Protein 8R9R (pdb70)

Structure (mmCIF, N/CA/C/O backbone):
data_8R9R
#
_entry.id   8R9R
#
_cell.length_a   73.920
_cell.length_b   73.920
_cell.length_c   159.960
_cell.angle_alpha   90.00
_cell.angle_beta   90.00
_cell.angle_gamma   120.00
#
_symmetry.space_group_name_H-M   'P 61 2 2'
#
loop_
_entity.id
_entity.type
_entity.pdbx_description
1 polymer 'Flagellar biosynthesis protein FlhF'
2 non-polymer "GUANOSINE-5'-DIPHOSPHATE"
3 water water
#
loop_
_atom_site.group_PDB
_atom_site.id
_atom_site.type_symbol
_atom_site.label_atom_id
_atom_site.label_alt_id
_atom_site.label_comp_id
_atom_site.label_asym_id
_atom_site.label_entity_id
_atom_site.label_seq_id
_atom_site.pdbx_PDB_ins_code
_atom_site.Cartn_x
_atom_site.Cartn_y
_atom_site.Cartn_z
_atom_site.occupancy
_atom_site.B_iso_or_equiv
_atom_site.auth_seq_id
_atom_site.auth_comp_id
_atom_site.auth_asym_id
_atom_site.auth_atom_id
_atom_site.pdbx_PDB_model_num
ATOM 1 N N . ASP A 1 14 ? -68.460 14.170 4.736 1.00 61.41 183 ASP A N 1
ATOM 2 C CA . ASP A 1 14 ? -67.532 15.054 4.040 1.00 60.44 183 ASP A CA 1
ATOM 3 C C . ASP A 1 14 ? -67.124 14.445 2.699 1.00 59.34 183 ASP A C 1
ATOM 4 O O . ASP A 1 14 ? -66.156 13.689 2.629 1.00 58.22 183 ASP A O 1
ATOM 9 N N . PRO A 1 15 ? -67.829 14.775 1.590 1.00 58.01 184 PRO A N 1
ATOM 10 C CA . PRO A 1 15 ? -67.658 14.050 0.329 1.00 56.39 184 PRO A CA 1
ATOM 11 C C . PRO A 1 15 ? -66.288 14.240 -0.320 1.00 54.41 184 PRO A C 1
ATOM 12 O O . PRO A 1 15 ? -65.639 13.263 -0.685 1.00 53.65 184 PRO A O 1
ATOM 16 N N . VAL A 1 16 ? -65.861 15.501 -0.461 1.00 53.23 185 VAL A N 1
ATOM 17 C CA . VAL A 1 16 ? -64.607 15.812 -1.129 1.00 52.69 185 VAL A CA 1
ATOM 18 C C . VAL A 1 16 ? -63.417 15.339 -0.295 1.00 51.60 185 VAL A C 1
ATOM 19 O O . VAL A 1 16 ? -62.483 14.745 -0.831 1.00 50.73 185 VAL A O 1
ATOM 23 N N . GLY A 1 17 ? -63.464 15.604 1.017 1.00 50.62 186 GLY A N 1
ATOM 24 C CA . GLY A 1 17 ? -62.415 15.175 1.927 1.00 49.92 186 GLY A CA 1
ATOM 25 C C . GLY A 1 17 ? -62.116 13.683 1.809 1.00 48.97 186 GLY A C 1
ATOM 26 O O . GLY A 1 17 ? -60.957 13.281 1.814 1.00 47.66 186 GLY A O 1
ATOM 27 N N . ALA A 1 18 ? -63.179 12.880 1.677 1.00 48.27 187 ALA A N 1
ATOM 28 C CA . ALA A 1 18 ? -63.060 11.434 1.601 1.00 48.44 187 ALA A CA 1
ATOM 29 C C . ALA A 1 18 ? -62.407 10.958 0.306 1.00 48.89 187 ALA A C 1
ATOM 30 O O . ALA A 1 18 ? -61.590 10.041 0.332 1.00 48.77 187 ALA A O 1
ATOM 32 N N . MET A 1 19 ? -62.783 11.569 -0.822 1.00 50.39 188 MET A N 1
ATOM 33 C CA . MET A 1 19 ? -62.189 11.222 -2.103 1.00 53.29 188 MET A CA 1
ATOM 34 C C . MET A 1 19 ? -60.708 11.573 -2.142 1.00 52.06 188 MET A C 1
ATOM 35 O O . MET A 1 19 ? -59.902 10.764 -2.587 1.00 51.11 188 MET A O 1
ATOM 40 N N . LEU A 1 20 ? -60.381 12.797 -1.709 1.00 51.71 189 LEU A N 1
ATOM 41 C CA . LEU A 1 20 ? -59.003 13.255 -1.637 1.00 53.27 189 LEU A CA 1
ATOM 42 C C . LEU A 1 20 ? -58.109 12.301 -0.852 1.00 52.76 189 LEU A C 1
ATOM 43 O O . LEU A 1 20 ? -57.058 11.895 -1.345 1.00 49.79 189 LEU A O 1
ATOM 48 N N . GLU A 1 21 ? -58.544 11.965 0.369 1.00 53.27 190 GLU A N 1
ATOM 49 C CA . GLU A 1 21 ? -57.793 11.076 1.240 1.00 53.94 190 GLU A CA 1
ATOM 50 C C . GLU A 1 21 ? -57.573 9.734 0.550 1.00 53.03 190 GLU A C 1
ATOM 51 O O . GLU A 1 21 ? -56.448 9.244 0.477 1.00 51.56 190 GLU A O 1
ATOM 57 N N . SER A 1 22 ? -58.664 9.165 0.029 1.00 52.95 191 SER A N 1
ATOM 58 C CA . SER A 1 22 ? -58.620 7.911 -0.703 1.00 53.22 191 SER A CA 1
ATOM 59 C C . SER A 1 22 ? -57.579 7.921 -1.822 1.00 51.38 191 SER A C 1
ATOM 60 O O . SER A 1 22 ? -56.773 6.998 -1.924 1.00 49.72 191 SER A O 1
ATOM 63 N N . LYS A 1 23 ? -57.600 8.976 -2.648 1.00 50.66 192 LYS A N 1
ATOM 64 C CA . LYS A 1 23 ? -56.663 9.112 -3.752 1.00 50.70 192 LYS A CA 1
ATOM 65 C C . LYS A 1 23 ? -55.229 9.271 -3.246 1.00 48.97 192 LYS A C 1
ATOM 66 O O . LYS A 1 23 ? -54.304 8.714 -3.829 1.00 47.30 192 LYS A O 1
ATOM 72 N N . LEU A 1 24 ? -55.063 10.034 -2.159 1.00 48.08 193 LEU A N 1
ATOM 73 C CA . LEU A 1 24 ? -53.758 10.263 -1.560 1.00 48.94 193 LEU A CA 1
ATOM 74 C C . LEU A 1 24 ? -53.164 8.979 -0.979 1.00 50.10 193 LEU A C 1
ATOM 75 O O . LEU A 1 24 ? -51.964 8.740 -1.110 1.00 48.84 193 LEU A O 1
ATOM 80 N N . LEU A 1 25 ? -54.013 8.152 -0.356 1.00 50.53 194 LEU A N 1
ATOM 81 C CA . LEU A 1 25 ? -53.606 6.831 0.095 1.00 51.76 194 LEU A CA 1
ATOM 82 C C . LEU A 1 25 ? -53.194 5.959 -1.088 1.00 51.66 194 LEU A C 1
ATOM 83 O O . LEU A 1 25 ? -52.178 5.277 -1.025 1.00 52.97 194 LEU A O 1
ATOM 88 N N . GLU A 1 26 ? -53.971 6.006 -2.177 1.00 53.10 195 GLU A N 1
ATOM 89 C CA . GLU A 1 26 ? -53.649 5.255 -3.380 1.00 54.17 195 GLU A CA 1
ATOM 90 C C . GLU A 1 26 ? -52.331 5.713 -4.001 1.00 54.72 195 GLU A C 1
ATOM 91 O O . GLU A 1 26 ? -51.618 4.907 -4.590 1.00 55.75 195 GLU A O 1
ATOM 97 N N . ALA A 1 27 ? -52.011 7.005 -3.854 1.00 55.22 196 ALA A N 1
ATOM 98 C CA . ALA A 1 27 ? -50.743 7.552 -4.312 1.00 55.45 196 ALA A CA 1
ATOM 99 C C . ALA A 1 27 ? -49.601 7.353 -3.313 1.00 55.24 196 ALA A C 1
ATOM 100 O O . ALA A 1 27 ? -48.546 7.969 -3.454 1.00 57.91 196 ALA A O 1
ATOM 102 N N . GLU A 1 28 ? -49.824 6.511 -2.296 1.00 54.42 197 GLU A N 1
ATOM 103 C CA . GLU A 1 28 ? -48.774 6.029 -1.407 1.00 55.64 197 GLU A CA 1
ATOM 104 C C . GLU A 1 28 ? -48.348 7.015 -0.320 1.00 54.97 197 GLU A C 1
ATOM 105 O O . GLU A 1 28 ? -47.301 6.836 0.293 1.00 54.66 197 GLU A O 1
ATOM 111 N N . PHE A 1 29 ? -49.185 8.025 -0.048 1.00 55.02 198 PHE A N 1
ATOM 112 C CA . PHE A 1 29 ? -49.026 8.864 1.131 1.00 52.94 198 PHE A CA 1
ATOM 113 C C . PHE A 1 29 ? -49.465 8.092 2.371 1.00 52.88 198 PHE A C 1
ATOM 114 O O . PHE A 1 29 ? -50.360 7.252 2.286 1.00 53.17 198 PHE A O 1
ATOM 122 N N . SER A 1 30 ? -48.848 8.401 3.520 1.00 51.60 199 SER A N 1
ATOM 123 C CA . SER A 1 30 ? -49.203 7.741 4.767 1.00 51.61 199 SER A CA 1
ATOM 124 C C . SER A 1 30 ? -50.569 8.196 5.273 1.00 51.99 199 SER A C 1
ATOM 125 O O . SER A 1 30 ? -50.985 9.319 4.996 1.00 52.76 199 SER A O 1
ATOM 128 N N . PRO A 1 31 ? -51.291 7.354 6.053 1.00 52.15 200 PRO A N 1
ATOM 129 C CA . PRO A 1 31 ? -52.600 7.729 6.597 1.00 50.74 200 PRO A CA 1
ATOM 130 C C . PRO A 1 31 ? -52.640 9.094 7.282 1.00 50.50 200 PRO A C 1
ATOM 131 O O . PRO A 1 31 ? -53.572 9.868 7.074 1.00 51.67 200 PRO A O 1
ATOM 135 N N . ALA A 1 32 ? -51.619 9.378 8.097 1.00 50.34 201 ALA A N 1
ATOM 136 C CA . ALA A 1 32 ? -51.534 10.637 8.820 1.00 50.76 201 ALA A CA 1
ATOM 137 C C . ALA A 1 32 ? -51.467 11.840 7.882 1.00 50.22 201 ALA A C 1
ATOM 138 O O . ALA A 1 32 ? -52.201 12.801 8.065 1.00 51.74 201 ALA A O 1
ATOM 140 N N . VAL A 1 33 ? -50.582 11.780 6.882 1.00 49.63 202 VAL A N 1
ATOM 141 C CA . VAL A 1 33 ? -50.365 12.897 5.974 1.00 48.46 202 VAL A CA 1
ATOM 142 C C . VAL A 1 33 ? -51.522 13.039 4.989 1.00 48.56 202 VAL A C 1
ATOM 143 O O . VAL A 1 33 ? -51.930 14.150 4.656 1.00 47.08 202 VAL A O 1
ATOM 147 N N . ALA A 1 34 ? -52.037 11.892 4.535 1.00 49.11 203 ALA A N 1
ATOM 148 C CA . ALA A 1 34 ? -53.168 11.848 3.627 1.00 48.84 203 ALA A CA 1
ATOM 149 C C . ALA A 1 34 ? -54.382 12.560 4.217 1.00 49.05 203 ALA A C 1
ATOM 150 O O . ALA A 1 34 ? -55.105 13.243 3.501 1.00 48.73 203 ALA A O 1
ATOM 152 N N . ALA A 1 35 ? -54.582 12.401 5.530 1.00 50.27 204 ALA A N 1
ATOM 153 C CA . ALA A 1 35 ? -55.674 13.049 6.237 1.00 51.01 204 ALA A CA 1
ATOM 154 C C . ALA A 1 35 ? -55.453 14.553 6.363 1.00 52.28 204 ALA A C 1
ATOM 155 O O . ALA A 1 35 ? -56.360 15.336 6.096 1.00 53.69 204 ALA A O 1
ATOM 157 N N . LYS A 1 36 ? -54.247 14.945 6.786 1.00 54.30 205 LYS A N 1
ATOM 158 C CA . LYS A 1 36 ? -53.906 16.350 6.952 1.00 56.55 205 LYS A CA 1
ATOM 159 C C . LYS A 1 36 ? -54.089 17.117 5.644 1.00 54.72 205 LYS A C 1
ATOM 160 O O . LYS A 1 36 ? -54.640 18.217 5.646 1.00 54.93 205 LYS A O 1
ATOM 166 N N . LEU A 1 37 ? -53.632 16.519 4.536 1.00 52.48 206 LEU A N 1
ATOM 167 C CA . LEU A 1 37 ? -53.785 17.113 3.219 1.00 51.59 206 LEU A CA 1
ATOM 168 C C . LEU A 1 37 ? -55.245 17.074 2.766 1.00 52.05 206 LEU A C 1
ATOM 169 O O . LEU A 1 37 ? -55.755 18.055 2.236 1.00 51.31 206 LEU A O 1
ATOM 174 N N . ALA A 1 38 ? -55.930 15.948 2.990 1.00 51.64 207 ALA A N 1
ATOM 175 C CA . ALA A 1 38 ? -57.350 15.874 2.686 1.00 52.07 207 ALA A CA 1
ATOM 176 C C . ALA A 1 38 ? -58.094 17.028 3.353 1.00 51.94 207 ALA A C 1
ATOM 177 O O . ALA A 1 38 ? -59.032 17.572 2.779 1.00 50.96 207 ALA A O 1
ATOM 179 N N . ALA A 1 39 ? -57.631 17.413 4.549 1.00 53.39 208 ALA A N 1
ATOM 180 C CA . ALA A 1 39 ? -58.318 18.385 5.385 1.00 55.30 208 ALA A CA 1
ATOM 181 C C . ALA A 1 39 ? -58.417 19.794 4.804 1.00 56.79 208 ALA A C 1
ATOM 182 O O . ALA A 1 39 ? -59.353 20.518 5.136 1.00 56.65 208 ALA A O 1
ATOM 184 N N . LEU A 1 40 ? -57.469 20.190 3.942 1.00 58.08 209 LEU A N 1
ATOM 185 C CA . LEU A 1 40 ? -57.469 21.55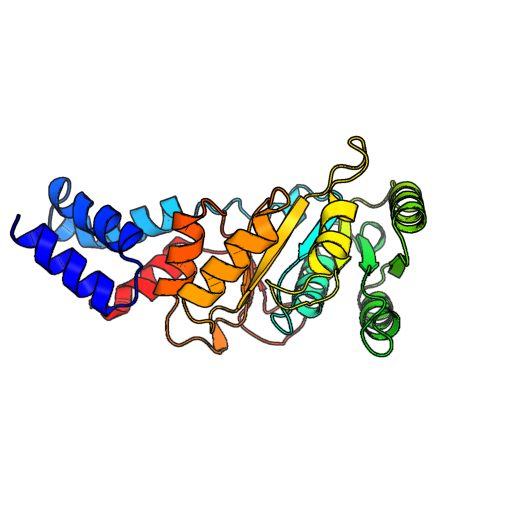2 3.425 1.00 60.40 209 LEU A CA 1
ATOM 186 C C . LEU A 1 40 ? -58.474 21.748 2.287 1.00 61.30 209 LEU A C 1
ATOM 187 O O . LEU A 1 40 ? -58.731 22.878 1.872 1.00 59.64 209 LEU A O 1
ATOM 192 N N . SER A 1 41 ? -59.090 20.654 1.821 1.00 61.59 210 SER A N 1
ATOM 193 C CA . SER A 1 41 ? -60.255 20.757 0.956 1.00 61.54 210 SER A CA 1
ATOM 194 C C . SER A 1 41 ? -61.436 21.410 1.672 1.00 61.79 210 SER A C 1
ATOM 195 O O . SER A 1 41 ? -62.434 21.736 1.037 1.00 58.91 210 SER A O 1
ATOM 198 N N . GLN A 1 42 ? -61.311 21.569 2.996 1.00 62.86 211 GLN A N 1
ATOM 199 C CA . GLN A 1 42 ? -62.294 22.265 3.810 1.00 63.53 211 GLN A CA 1
ATOM 200 C C . GLN A 1 42 ? -61.992 23.757 3.949 1.00 62.77 211 GLN A C 1
ATOM 201 O O . GLN A 1 42 ? -62.834 24.510 4.431 1.00 63.29 211 GLN A O 1
ATOM 207 N N . HIS A 1 43 ? -60.790 24.179 3.533 1.00 62.45 212 HIS A N 1
ATOM 208 C CA . HIS A 1 43 ? -60.399 25.580 3.589 1.00 61.48 212 HIS A CA 1
ATOM 209 C C . HIS A 1 43 ? -60.117 26.220 2.228 1.00 59.32 212 HIS A C 1
ATOM 210 O O . HIS A 1 43 ? -59.888 27.425 2.164 1.00 60.03 212 HIS A O 1
ATOM 217 N N . TYR A 1 44 ? -60.130 25.427 1.148 1.00 57.19 213 TYR A N 1
ATOM 218 C CA . TYR A 1 44 ? -59.792 25.942 -0.170 1.00 56.27 213 TYR A CA 1
ATOM 219 C C . TYR A 1 44 ? -60.773 25.542 -1.269 1.00 56.17 213 TYR A C 1
ATOM 220 O O . TYR A 1 44 ? -61.430 24.506 -1.186 1.00 55.53 213 TYR A O 1
ATOM 229 N N . THR A 1 45 ? -60.838 26.399 -2.298 1.00 55.94 214 THR A N 1
ATOM 230 C CA . THR A 1 45 ? -61.533 26.132 -3.546 1.00 55.54 214 THR A CA 1
ATOM 231 C C . THR A 1 45 ? -60.861 24.974 -4.282 1.00 55.47 214 THR A C 1
ATOM 232 O O . THR A 1 45 ? -59.666 24.737 -4.095 1.00 56.03 214 THR A O 1
ATOM 236 N N . PRO A 1 46 ? -61.592 24.200 -5.121 1.00 54.36 215 PRO A N 1
ATOM 237 C CA . PRO A 1 46 ? -60.950 23.219 -5.999 1.00 54.07 215 PRO A CA 1
ATOM 238 C C . PRO A 1 46 ? -59.733 23.793 -6.724 1.00 53.85 215 PRO A C 1
ATOM 239 O O . PRO A 1 46 ? -58.691 23.152 -6.812 1.00 54.65 215 PRO A O 1
ATOM 243 N N . ALA A 1 47 ? -59.884 25.020 -7.227 1.00 54.17 216 ALA A N 1
ATOM 244 C CA . ALA A 1 47 ? -58.853 25.686 -8.003 1.00 53.70 216 ALA A CA 1
ATOM 245 C C . ALA A 1 47 ? -57.673 26.154 -7.152 1.00 52.66 216 ALA A C 1
ATOM 246 O O . ALA A 1 47 ? -56.528 25.991 -7.561 1.00 53.59 216 ALA A O 1
ATOM 248 N N . GLU A 1 48 ? -57.963 26.744 -5.984 1.00 52.59 217 GLU A N 1
ATOM 249 C CA . GLU A 1 48 ? -56.938 27.137 -5.028 1.00 53.37 217 GLU A CA 1
ATOM 250 C C . GLU A 1 48 ? -56.156 25.913 -4.553 1.00 54.09 217 GLU A C 1
ATOM 251 O O . GLU A 1 48 ? -54.956 25.997 -4.303 1.00 52.92 217 GLU A O 1
ATOM 257 N N . LEU A 1 49 ? -56.865 24.782 -4.445 1.00 55.28 218 LEU A N 1
ATOM 258 C CA . LEU A 1 49 ? -56.301 23.516 -4.007 1.00 54.88 218 LEU A CA 1
ATOM 259 C C . LEU A 1 49 ? -55.160 23.026 -4.896 1.00 54.76 218 LEU A C 1
ATOM 260 O O . LEU A 1 49 ? -54.253 22.345 -4.420 1.00 54.48 218 LEU A O 1
ATOM 265 N N . VAL A 1 50 ? -55.217 23.373 -6.187 1.00 54.69 219 VAL A N 1
ATOM 266 C CA . VAL A 1 50 ? -54.179 22.979 -7.128 1.00 55.40 219 VAL A CA 1
ATOM 267 C C . VAL A 1 50 ? -52.801 23.436 -6.654 1.00 55.41 219 VAL A C 1
ATOM 268 O O . VAL A 1 50 ? -51.833 22.689 -6.760 1.00 58.31 219 VAL A O 1
ATOM 272 N N . ARG A 1 51 ? -52.732 24.667 -6.135 1.00 56.59 220 ARG A N 1
ATOM 273 C CA . ARG A 1 51 ? -51.508 25.231 -5.593 1.00 58.71 220 ARG A CA 1
ATOM 274 C C . ARG A 1 51 ? -51.359 24.973 -4.095 1.00 57.86 220 ARG A C 1
ATOM 275 O O . ARG A 1 51 ? -50.240 24.864 -3.597 1.00 56.93 220 ARG A O 1
ATOM 283 N N . ALA A 1 52 ? -52.486 24.875 -3.382 1.00 56.36 221 ALA A N 1
ATOM 284 C CA . ALA A 1 52 ? -52.465 24.707 -1.937 1.00 55.59 221 ALA A CA 1
ATOM 285 C C . ALA A 1 52 ? -51.977 23.331 -1.482 1.00 54.58 221 ALA A C 1
ATOM 286 O O . ALA A 1 52 ? -51.366 23.220 -0.422 1.00 53.49 221 ALA A O 1
ATOM 288 N N . LEU A 1 53 ? -52.255 22.286 -2.274 1.00 54.03 222 LEU A N 1
ATOM 289 C CA . LEU A 1 53 ? -51.791 20.947 -1.946 1.00 54.61 222 LEU A CA 1
ATOM 290 C C . LEU A 1 53 ? -50.264 20.900 -1.913 1.00 53.47 222 LEU A C 1
ATOM 291 O O . LEU A 1 53 ? -49.692 20.591 -0.871 1.00 52.26 222 LEU A O 1
ATOM 296 N N . PRO A 1 54 ? -49.555 21.205 -3.030 1.00 52.90 223 PRO A N 1
ATOM 297 C CA . PRO A 1 54 ? -48.090 21.165 -3.031 1.00 53.18 223 PRO A CA 1
ATOM 298 C C . PRO A 1 54 ? -47.466 22.082 -1.982 1.00 53.47 223 PRO A C 1
ATOM 299 O O . PRO A 1 54 ? -46.520 21.692 -1.300 1.00 52.22 223 PRO A O 1
ATOM 303 N N . GLN A 1 55 ? -48.021 23.296 -1.866 1.00 53.56 224 GLN A N 1
ATOM 304 C CA . GLN A 1 55 ? -47.517 24.302 -0.947 1.00 55.79 224 GLN A CA 1
ATOM 305 C C . GLN A 1 55 ? -47.572 23.839 0.508 1.00 55.46 224 GLN A C 1
ATOM 306 O O . GLN A 1 55 ? -46.628 24.073 1.255 1.00 59.20 224 GLN A O 1
ATOM 312 N N . SER A 1 56 ? -48.673 23.186 0.900 1.00 52.93 225 SER A N 1
ATOM 313 C CA . SER A 1 56 ? -48.814 22.643 2.243 1.00 52.23 225 SER A CA 1
ATOM 314 C C . SER A 1 56 ? -47.847 21.491 2.511 1.00 53.14 225 SER A C 1
ATOM 315 O O . SER A 1 56 ? -47.272 21.386 3.594 1.00 51.54 225 SER A O 1
ATOM 318 N N . LEU A 1 57 ? -47.692 20.618 1.513 1.00 53.29 226 LEU A N 1
ATOM 319 C CA . LEU A 1 57 ? -46.797 19.481 1.619 1.00 55.02 226 LEU A CA 1
ATOM 320 C C . LEU A 1 57 ? -45.347 19.954 1.716 1.00 54.69 226 LEU A C 1
ATOM 321 O O . LEU A 1 57 ? -44.591 19.472 2.554 1.00 54.05 226 LEU A O 1
ATOM 326 N N . ALA A 1 58 ? -44.981 20.934 0.884 1.00 56.20 227 ALA A N 1
ATOM 327 C CA . ALA A 1 58 ? -43.645 21.510 0.914 1.00 56.08 227 ALA A CA 1
ATOM 328 C C . ALA A 1 58 ? -43.352 22.163 2.263 1.00 55.39 227 ALA A C 1
ATOM 329 O O . ALA A 1 58 ? -42.278 21.968 2.824 1.00 56.09 227 ALA A O 1
ATOM 331 N N . ASN A 1 59 ? -44.323 22.927 2.777 1.00 55.18 228 ASN A N 1
ATOM 332 C CA . ASN A 1 59 ? -44.203 23.572 4.075 1.00 55.29 228 ASN A CA 1
ATOM 333 C C . ASN A 1 59 ? -43.917 22.569 5.186 1.00 55.62 228 ASN A C 1
ATOM 334 O O . ASN A 1 59 ? -43.058 22.805 6.032 1.00 55.10 228 ASN A O 1
ATOM 339 N N . MET A 1 60 ? -44.661 21.460 5.165 1.00 56.76 229 MET A N 1
ATOM 340 C CA . MET A 1 60 ? -44.550 20.426 6.177 1.00 58.37 229 MET A CA 1
ATOM 341 C C . MET A 1 60 ? -43.163 19.780 6.178 1.00 60.73 229 MET A C 1
ATOM 342 O O . MET A 1 60 ? -42.669 19.375 7.229 1.00 60.81 229 MET A O 1
ATOM 347 N N . LEU A 1 61 ? -42.534 19.705 4.998 1.00 62.80 230 LEU A N 1
ATOM 348 C CA . LEU A 1 61 ? -41.209 19.120 4.862 1.00 63.72 230 LEU A CA 1
ATOM 349 C C . LEU A 1 61 ? -40.103 20.010 5.427 1.00 64.79 230 LEU A C 1
ATOM 350 O O . LEU A 1 61 ? -38.989 19.541 5.645 1.00 66.07 230 LEU A O 1
ATOM 355 N N . ASP A 1 62 ? -40.404 21.296 5.635 1.00 66.08 231 ASP A N 1
ATOM 356 C CA . ASP A 1 62 ? -39.633 22.126 6.548 1.00 68.43 231 ASP A CA 1
ATOM 357 C C . ASP A 1 62 ? -38.133 22.207 6.247 1.00 67.84 231 ASP A C 1
ATOM 358 O O . ASP A 1 62 ? -37.304 22.084 7.149 1.00 66.53 231 ASP A O 1
ATOM 363 N N . ASN A 1 63 ? -37.783 22.432 4.974 1.00 67.24 232 ASN A N 1
ATOM 364 C CA . ASN A 1 63 ? -36.391 22.555 4.567 1.00 64.85 232 ASN A CA 1
ATOM 365 C C . ASN A 1 63 ? -35.743 23.798 5.177 1.00 68.13 232 ASN A C 1
ATOM 366 O O . ASN A 1 63 ? -36.402 24.818 5.363 1.00 66.20 232 ASN A O 1
ATOM 371 N N . GLN A 1 64 ? -34.441 23.688 5.476 1.00 73.13 233 GLN A N 1
ATOM 372 C CA . GLN A 1 64 ? -33.689 24.736 6.150 1.00 76.31 233 GLN A CA 1
ATOM 373 C C . GLN A 1 64 ? -32.496 25.202 5.314 1.00 76.60 233 GLN A C 1
ATOM 374 O O . GLN A 1 64 ? -31.398 25.373 5.845 1.00 76.80 233 GLN A O 1
ATOM 380 N N . GLY A 1 65 ? -32.713 25.407 4.006 1.00 74.63 234 GLY A N 1
ATOM 381 C CA . GLY A 1 65 ? -31.626 25.685 3.077 1.00 74.64 234 GLY A CA 1
ATOM 382 C C . GLY A 1 65 ? -30.514 24.641 3.185 1.00 74.38 234 GLY A C 1
ATOM 383 O O . GLY A 1 65 ? -30.759 23.537 3.670 1.00 71.38 234 GLY A O 1
ATOM 384 N N . ASP A 1 66 ? -29.298 24.985 2.728 1.00 74.48 235 ASP A N 1
ATOM 385 C CA . ASP A 1 66 ? -28.137 24.158 3.027 1.00 77.04 235 ASP A CA 1
ATOM 386 C C . ASP A 1 66 ? -27.505 24.649 4.326 1.00 74.03 235 ASP A C 1
ATOM 387 O O . ASP A 1 66 ? -26.588 25.460 4.313 1.00 71.67 235 ASP A O 1
ATOM 392 N N . ASP A 1 67 ? -28.016 24.131 5.447 1.00 75.35 236 ASP A N 1
ATOM 393 C CA . ASP A 1 67 ? -27.537 24.513 6.763 1.00 76.53 236 ASP A CA 1
ATOM 394 C C . ASP A 1 67 ? -26.090 24.074 6.985 1.00 75.07 236 ASP A C 1
ATOM 395 O O . ASP A 1 67 ? -25.309 24.821 7.566 1.00 74.57 236 ASP A O 1
ATOM 400 N N . ILE A 1 68 ? -25.729 22.875 6.506 1.00 74.54 237 ILE A N 1
ATOM 401 C CA . ILE A 1 68 ? -24.367 22.385 6.647 1.00 73.65 237 ILE A CA 1
ATOM 402 C C . ILE A 1 68 ? -23.388 23.421 6.104 1.00 74.06 237 ILE A C 1
ATOM 403 O O . ILE A 1 68 ? -22.413 23.758 6.772 1.00 73.70 237 ILE A O 1
ATOM 408 N N . VAL A 1 69 ? -23.666 23.924 4.895 1.00 72.93 238 VAL A N 1
ATOM 409 C CA . VAL A 1 69 ? -22.754 24.833 4.224 1.00 71.07 238 VAL A CA 1
ATOM 410 C C . VAL A 1 69 ? -22.662 26.167 4.959 1.00 72.46 238 VAL A C 1
ATOM 411 O O . VAL A 1 69 ? -21.563 26.595 5.303 1.00 77.22 238 VAL A O 1
ATOM 415 N N . ARG A 1 70 ? -23.804 26.820 5.199 1.00 69.44 239 ARG A N 1
ATOM 416 C CA . ARG A 1 70 ? -23.776 28.145 5.798 1.00 68.60 239 ARG A CA 1
ATOM 417 C C . ARG A 1 70 ? -23.333 28.079 7.259 1.00 64.59 239 ARG A C 1
ATOM 418 O O . ARG A 1 70 ? -22.611 28.954 7.725 1.00 64.81 239 ARG A O 1
ATOM 426 N N . GLN A 1 71 ? -23.742 27.020 7.964 1.00 62.35 240 GLN A N 1
ATOM 427 C CA . GLN A 1 71 ? -23.556 26.937 9.404 1.00 60.77 240 GLN A CA 1
ATOM 428 C C . GLN A 1 71 ? -22.266 26.218 9.802 1.00 57.56 240 GLN A C 1
ATOM 429 O O . GLN A 1 71 ? -21.591 26.629 10.742 1.00 55.07 240 GLN A O 1
ATOM 435 N N . GLY A 1 72 ? -21.940 25.129 9.099 1.00 55.10 241 GLY A N 1
ATOM 436 C CA . GLY A 1 72 ? -20.770 24.332 9.425 1.00 54.23 241 GLY A CA 1
ATOM 437 C C . GLY A 1 72 ? -20.936 23.553 10.728 1.00 52.17 241 GLY A C 1
ATOM 438 O O . GLY A 1 72 ? -22.007 23.023 10.997 1.00 51.44 241 GLY A O 1
ATOM 439 N N . GLY A 1 73 ? -19.865 23.497 11.530 1.00 50.88 242 GLY A N 1
ATOM 440 C CA . GLY A 1 73 ? -19.868 22.762 12.784 1.00 49.24 242 GLY A CA 1
ATOM 441 C C . GLY A 1 73 ? -19.502 21.294 12.584 1.00 47.48 242 GLY A C 1
ATOM 442 O O . GLY A 1 73 ? -18.957 20.927 11.547 1.00 47.30 242 GLY A O 1
ATOM 443 N N . VAL A 1 74 ? -19.798 20.467 13.593 1.00 46.60 243 VAL A N 1
ATOM 444 C CA . VAL A 1 74 ? -19.599 19.028 13.497 1.00 46.00 243 VAL A CA 1
ATOM 445 C C . VAL A 1 74 ? -20.901 18.368 13.041 1.00 45.31 243 VAL A C 1
ATOM 446 O O . VAL A 1 74 ? -21.894 18.385 13.766 1.00 44.73 243 VAL A O 1
ATOM 450 N N . VAL A 1 75 ? -20.879 17.797 11.831 1.00 44.53 244 VAL A N 1
ATOM 451 C CA . VAL A 1 75 ? -22.042 17.150 11.252 1.00 45.75 244 VAL A CA 1
ATOM 452 C C . VAL A 1 75 ? -21.767 15.660 11.083 1.00 45.85 244 VAL A C 1
ATOM 453 O O . VAL A 1 75 ? -20.742 15.283 10.528 1.00 46.98 244 VAL A O 1
ATOM 457 N N . ALA A 1 76 ? -22.696 14.831 11.569 1.00 45.86 245 ALA A N 1
ATOM 458 C CA . ALA A 1 76 ? -22.600 13.386 11.443 1.00 46.26 245 ALA A CA 1
ATOM 459 C C . ALA A 1 76 ? -23.744 12.833 10.593 1.00 46.94 245 ALA A C 1
ATOM 460 O O . ALA A 1 76 ? -24.879 13.293 10.694 1.00 44.03 245 ALA A O 1
ATOM 462 N N . LEU A 1 77 ? -23.416 11.867 9.728 1.00 49.53 246 LEU A N 1
ATOM 463 C CA . LEU A 1 77 ? -24.413 11.153 8.947 1.00 51.37 246 LEU A CA 1
ATOM 464 C C . LEU A 1 77 ? -24.606 9.777 9.570 1.00 50.10 246 LEU A C 1
ATOM 465 O O . LEU A 1 77 ? -23.643 9.044 9.787 1.00 49.64 246 LEU A O 1
ATOM 470 N N . VAL A 1 78 ? -25.866 9.459 9.879 1.00 49.84 247 VAL A N 1
ATOM 471 C CA . VAL A 1 78 ? -26.232 8.170 10.437 1.00 48.36 247 VAL A CA 1
ATOM 472 C C . VAL A 1 78 ? -27.343 7.603 9.565 1.00 47.93 247 VAL A C 1
ATOM 473 O O . VAL A 1 78 ? -28.031 8.358 8.880 1.00 47.53 247 VAL A O 1
ATOM 477 N N . GLY A 1 79 ? -27.506 6.275 9.603 1.00 46.59 248 GLY A N 1
ATOM 478 C CA . GLY A 1 79 ? -28.531 5.613 8.817 1.00 45.44 248 GLY A CA 1
ATOM 479 C C . GLY A 1 79 ? -28.2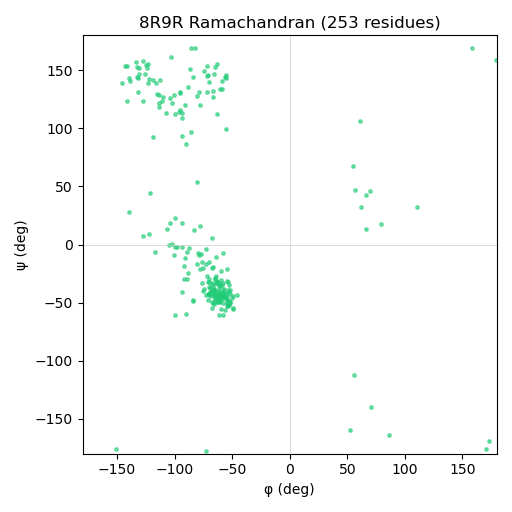47 4.133 8.582 1.00 46.03 248 GLY A C 1
ATOM 480 O O . GLY A 1 79 ? -27.150 3.648 8.852 1.00 45.40 248 GLY A O 1
ATOM 481 N N . PRO A 1 80 ? -29.233 3.373 8.059 1.00 45.98 249 PRO A N 1
ATOM 482 C CA . PRO A 1 80 ? -29.048 1.942 7.824 1.00 45.72 249 PRO A CA 1
ATOM 483 C C . PRO A 1 80 ? -28.124 1.703 6.632 1.00 44.84 249 PRO A C 1
ATOM 484 O O . PRO A 1 80 ? -27.603 2.647 6.052 1.00 49.00 249 PRO A O 1
ATOM 488 N N . THR A 1 81 ? -27.918 0.430 6.291 1.00 43.87 250 THR A N 1
ATOM 489 C CA . THR A 1 81 ? -26.872 0.014 5.373 1.00 41.88 250 THR A CA 1
ATOM 490 C C . THR A 1 81 ? -27.093 0.403 3.913 1.00 42.95 250 THR A C 1
ATOM 491 O O . THR A 1 81 ? -28.210 0.333 3.411 1.00 44.34 250 THR A O 1
ATOM 495 N N . GLY A 1 82 ? -26.010 0.821 3.240 1.00 43.80 251 GLY A N 1
ATOM 496 C CA . GLY A 1 82 ? -25.998 1.032 1.798 1.00 43.36 251 GLY A CA 1
ATOM 497 C C . GLY A 1 82 ? -26.870 2.175 1.281 1.00 43.35 251 GLY A C 1
ATOM 498 O O . GLY A 1 82 ? -27.111 2.290 0.081 1.00 42.15 251 GLY A O 1
ATOM 499 N N . VAL A 1 83 ? -27.331 3.032 2.192 1.00 44.51 252 VAL A N 1
ATOM 500 C CA . VAL A 1 83 ? -28.183 4.151 1.831 1.00 45.06 252 VAL A CA 1
ATOM 501 C C . VAL A 1 83 ? -27.403 5.289 1.169 1.00 47.38 252 VAL A C 1
ATOM 502 O O . VAL A 1 83 ? -27.999 6.116 0.483 1.00 49.47 252 VAL A O 1
ATOM 506 N N . GLY A 1 84 ? -26.077 5.331 1.379 1.00 46.96 253 GLY A N 1
ATOM 507 C CA . GLY A 1 84 ? -25.220 6.323 0.747 1.00 47.50 253 GLY A CA 1
ATOM 508 C C . GLY A 1 84 ? -24.639 7.382 1.684 1.00 46.25 253 GLY A C 1
ATOM 509 O O . GLY A 1 84 ? -24.465 8.531 1.276 1.00 46.09 253 GLY A O 1
ATOM 510 N N . LYS A 1 85 ? -24.375 6.998 2.941 1.00 44.39 254 LYS A N 1
ATOM 511 C CA . LYS A 1 85 ? -23.788 7.900 3.921 1.00 45.53 254 LYS A CA 1
ATOM 512 C C . LYS A 1 85 ? -22.415 8.397 3.476 1.00 44.88 254 LYS A C 1
ATOM 513 O O . LYS A 1 85 ? -22.159 9.597 3.501 1.00 45.12 254 LYS A O 1
ATOM 519 N N . THR A 1 86 ? -21.541 7.472 3.059 1.00 43.79 255 THR A N 1
ATOM 520 C CA . THR A 1 86 ? -20.193 7.833 2.647 1.00 43.96 255 THR A CA 1
ATOM 521 C C . THR A 1 86 ? -20.208 8.720 1.403 1.00 43.57 255 THR A C 1
ATOM 522 O O . THR A 1 86 ? -19.460 9.695 1.318 1.00 43.47 255 THR A O 1
ATOM 526 N N . THR A 1 87 ? -21.058 8.355 0.442 1.00 42.80 256 THR A N 1
ATOM 527 C CA . THR A 1 87 ? -21.200 9.085 -0.806 1.00 43.67 256 THR A CA 1
ATOM 528 C C . THR A 1 87 ? -21.761 10.492 -0.606 1.00 44.30 256 THR A C 1
ATOM 529 O O . THR A 1 87 ? -21.330 11.443 -1.257 1.00 45.29 256 THR A O 1
ATOM 533 N N . SER A 1 88 ? -22.717 10.619 0.312 1.00 44.86 257 SER A N 1
ATOM 534 C CA . SER A 1 88 ? -23.343 11.902 0.583 1.00 46.18 257 SER A CA 1
ATOM 535 C C . SER A 1 88 ? -22.418 12.784 1.420 1.00 46.74 257 SER A C 1
ATOM 536 O O . SER A 1 88 ? -22.385 14.003 1.247 1.00 44.00 257 SER A O 1
ATOM 539 N N . LEU A 1 89 ? -21.639 12.144 2.302 1.00 48.12 258 LEU A N 1
ATOM 540 C CA . LEU A 1 89 ? -20.617 12.842 3.066 1.00 48.70 258 LEU A CA 1
ATOM 541 C C . LEU A 1 89 ? -19.616 13.514 2.131 1.00 46.82 258 LEU A C 1
ATOM 542 O O . LEU A 1 89 ? -19.283 14.679 2.316 1.00 46.26 258 LEU A O 1
ATOM 547 N N . ALA A 1 90 ? -19.143 12.765 1.127 1.00 46.64 259 ALA A N 1
ATOM 548 C CA . ALA A 1 90 ? -18.167 13.281 0.180 1.00 45.56 259 ALA A CA 1
ATOM 549 C C . ALA A 1 90 ? -18.730 14.466 -0.599 1.00 45.98 259 ALA A C 1
ATOM 550 O O . ALA A 1 90 ? -18.025 15.451 -0.826 1.00 45.54 259 ALA A O 1
ATOM 552 N N . LYS A 1 91 ? -20.001 14.348 -1.005 1.00 44.49 260 LYS A N 1
ATOM 553 C CA . LYS A 1 91 ? -20.679 15.416 -1.718 1.00 44.98 260 LYS A CA 1
ATOM 554 C C . LYS A 1 91 ? -20.742 16.682 -0.867 1.00 44.55 260 LYS A C 1
ATOM 555 O O . LYS A 1 91 ? -20.470 17.772 -1.357 1.00 43.89 260 LYS A O 1
ATOM 561 N N . LEU A 1 92 ? -21.103 16.523 0.411 1.00 46.55 261 LEU A N 1
ATOM 562 C CA . LEU A 1 92 ? -21.180 17.638 1.341 1.00 46.33 261 LEU A CA 1
ATOM 563 C C . LEU A 1 92 ? -19.814 18.296 1.523 1.00 45.18 261 LEU A C 1
ATOM 564 O O . LEU A 1 92 ? -19.709 19.520 1.477 1.00 44.38 261 LEU A O 1
ATOM 569 N N . ALA A 1 93 ? -18.775 17.478 1.731 1.00 45.28 262 ALA A N 1
ATOM 570 C CA . ALA A 1 93 ? -17.412 17.984 1.840 1.00 45.69 262 ALA A CA 1
ATOM 571 C C . ALA A 1 93 ? -17.049 18.929 0.694 1.00 45.26 262 ALA A C 1
ATOM 572 O O . ALA A 1 93 ? -16.641 20.061 0.935 1.00 44.91 262 ALA A O 1
ATOM 574 N N . ALA A 1 94 ? -17.218 18.447 -0.543 1.00 45.25 263 ALA A N 1
ATOM 575 C CA . ALA A 1 94 ? -16.870 19.192 -1.741 1.00 46.04 263 ALA A CA 1
ATOM 576 C C . ALA A 1 94 ? -17.672 20.485 -1.857 1.00 47.12 263 ALA A C 1
ATOM 577 O O . ALA A 1 94 ? -17.125 21.540 -2.186 1.00 45.65 263 ALA A O 1
ATOM 579 N N . ARG A 1 95 ? -18.978 20.362 -1.608 1.00 47.86 264 ARG A N 1
ATOM 580 C CA . ARG A 1 95 ? -19.881 21.495 -1.527 1.00 49.13 264 ARG A CA 1
ATOM 581 C C . ARG A 1 95 ? -19.317 22.580 -0.618 1.00 48.72 264 ARG A C 1
ATOM 582 O O . ARG A 1 95 ? -19.169 23.727 -1.037 1.00 48.34 264 ARG A O 1
ATOM 590 N N . PHE A 1 96 ? -18.996 22.197 0.622 1.00 47.40 265 PHE A N 1
ATOM 591 C CA . PHE A 1 96 ? -18.475 23.146 1.588 1.00 47.38 265 PHE A CA 1
ATOM 592 C C . PHE A 1 96 ? -17.152 23.733 1.100 1.00 47.80 265 PHE A C 1
ATOM 593 O O . PHE A 1 96 ? -16.918 24.930 1.257 1.00 46.11 265 PHE A O 1
ATOM 601 N N . ALA A 1 97 ? -16.305 22.885 0.498 1.00 47.55 266 ALA A N 1
ATOM 602 C CA . ALA A 1 97 ? -14.988 23.300 0.037 1.00 47.93 266 ALA A CA 1
ATOM 603 C C . ALA A 1 97 ? -15.030 24.233 -1.174 1.00 48.15 266 ALA A C 1
ATOM 604 O O . ALA A 1 97 ? -14.139 25.063 -1.334 1.00 46.43 266 ALA A O 1
ATOM 606 N N . ALA A 1 98 ? -16.063 24.084 -2.016 1.00 49.32 267 ALA A N 1
ATOM 607 C CA . ALA A 1 98 ? -16.213 24.869 -3.231 1.00 49.94 267 ALA A CA 1
ATOM 608 C C . ALA A 1 98 ? -16.545 26.324 -2.905 1.00 53.62 267 ALA A C 1
ATOM 609 O O . ALA A 1 98 ? -16.029 27.245 -3.536 1.00 52.29 267 ALA A O 1
ATOM 611 N N . HIS A 1 99 ? -17.435 26.515 -1.926 1.00 58.04 268 HIS A N 1
ATOM 612 C CA . HIS A 1 99 ? -17.518 27.765 -1.187 1.00 60.11 268 HIS A CA 1
ATOM 613 C C . HIS A 1 99 ? -16.412 27.602 -0.149 1.00 60.65 268 HIS A C 1
ATOM 614 O O . HIS A 1 99 ? -15.873 26.508 -0.009 1.00 62.87 268 HIS A O 1
ATOM 621 N N . HIS A 1 100 ? -16.064 28.666 0.575 1.00 59.52 269 HIS A N 1
ATOM 622 C CA . HIS A 1 100 ? -15.048 28.559 1.615 1.00 60.01 269 HIS A CA 1
ATOM 623 C C . HIS A 1 100 ? -13.721 28.001 1.081 1.00 59.88 269 HIS A C 1
ATOM 624 O O . HIS A 1 100 ? -13.048 28.665 0.295 1.00 59.32 269 HIS A O 1
ATOM 631 N N . GLY A 1 101 ? -13.342 26.785 1.503 1.00 60.56 270 GLY A N 1
ATOM 632 C CA . GLY A 1 101 ? -12.104 26.160 1.067 1.00 61.31 270 GLY A CA 1
ATOM 633 C C . GLY A 1 101 ? -11.858 24.778 1.678 1.00 63.77 270 GLY A C 1
ATOM 634 O O . GLY A 1 101 ? -12.413 24.450 2.726 1.00 63.72 270 GLY A O 1
ATOM 635 N N . PRO A 1 102 ? -11.010 23.924 1.053 1.00 65.50 271 PRO A N 1
ATOM 636 C CA . PRO A 1 102 ? -10.737 22.579 1.573 1.00 65.68 271 PRO A CA 1
ATOM 637 C C . PRO A 1 102 ? -10.006 22.550 2.916 1.00 64.93 271 PRO A C 1
ATOM 638 O O . PRO A 1 102 ? -10.247 21.662 3.735 1.00 63.93 271 PRO A O 1
ATOM 642 N N . GLU A 1 103 ? -9.105 23.525 3.120 1.00 61.77 272 GLU A N 1
ATOM 643 C CA . GLU A 1 103 ? -8.429 23.725 4.393 1.00 59.10 272 GLU A CA 1
ATOM 644 C C . GLU A 1 103 ? -9.383 23.970 5.561 1.00 56.36 272 GLU A C 1
ATOM 645 O O . GLU A 1 103 ? -8.948 24.026 6.707 1.00 54.95 272 GLU A O 1
ATOM 651 N N . GLN A 1 104 ? -10.679 24.124 5.265 1.00 55.70 273 GLN A N 1
ATOM 652 C CA . GLN A 1 104 ? -11.693 24.357 6.280 1.00 55.18 273 GLN A CA 1
ATOM 653 C C . GLN A 1 104 ? -12.542 23.121 6.567 1.00 51.83 273 GLN A C 1
ATOM 654 O O . GLN A 1 104 ? -13.442 23.174 7.404 1.00 49.94 273 GLN A O 1
ATOM 660 N N . VAL A 1 105 ? -12.245 22.022 5.861 1.00 50.41 274 VAL A N 1
ATOM 661 C CA . VAL A 1 105 ? -13.008 20.788 5.955 1.00 50.40 274 VAL A CA 1
ATOM 662 C C . VAL A 1 105 ? -12.108 19.662 6.453 1.00 49.34 274 VAL A C 1
ATOM 663 O O . VAL A 1 105 ? -10.947 19.588 6.063 1.00 49.49 274 VAL A O 1
ATOM 667 N N . ALA A 1 106 ? -12.673 18.796 7.305 1.00 49.06 275 ALA A N 1
ATOM 668 C CA . ALA A 1 106 ? -12.029 17.566 7.742 1.00 49.31 275 ALA A CA 1
ATOM 669 C C . ALA A 1 106 ? -13.064 16.452 7.879 1.00 49.23 275 ALA A C 1
ATOM 670 O O . ALA A 1 106 ? -14.239 16.723 8.124 1.00 48.16 275 ALA A O 1
ATOM 672 N N . LEU A 1 107 ? -12.603 15.203 7.732 1.00 49.69 276 LEU A N 1
ATOM 673 C CA . LEU A 1 107 ? -13.469 14.035 7.727 1.00 49.39 276 LEU A CA 1
ATOM 674 C C . LEU A 1 107 ? -13.068 13.042 8.817 1.00 48.45 276 LEU A C 1
ATOM 675 O O . LEU A 1 107 ? -11.883 12.844 9.081 1.00 47.06 276 LEU A O 1
ATOM 680 N N . ILE A 1 108 ? -14.078 12.422 9.434 1.00 46.61 277 ILE A N 1
ATOM 681 C CA . ILE A 1 108 ? -13.881 11.386 10.432 1.00 46.93 277 ILE A CA 1
ATOM 682 C C . ILE A 1 108 ? -14.784 10.203 10.095 1.00 47.48 277 ILE A C 1
ATOM 683 O O . ILE A 1 108 ? -15.911 10.384 9.634 1.00 47.89 277 ILE A O 1
ATOM 688 N N . THR A 1 109 ? -14.284 8.992 10.341 1.00 47.92 278 THR A N 1
ATOM 689 C CA . THR A 1 109 ? -15.133 7.815 10.296 1.00 49.60 278 THR A CA 1
ATOM 690 C C . THR A 1 109 ? -15.072 7.076 11.630 1.00 49.46 278 THR A C 1
ATOM 691 O O . THR A 1 109 ? -14.008 6.950 12.234 1.00 46.56 278 THR A O 1
ATOM 695 N N . THR A 1 110 ? -16.240 6.603 12.081 1.00 50.47 279 THR A N 1
ATOM 696 C CA . THR A 1 110 ? -16.331 5.780 13.275 1.00 50.54 279 THR A CA 1
ATOM 697 C C . THR A 1 110 ? -16.610 4.329 12.891 1.00 52.55 279 THR A C 1
ATOM 698 O O . THR A 1 110 ? -16.938 3.511 13.745 1.00 52.34 279 THR A O 1
ATOM 702 N N . ASP A 1 111 ? -16.450 4.031 11.597 1.00 56.83 280 ASP A N 1
ATOM 703 C CA . ASP A 1 111 ? -16.752 2.728 11.032 1.00 61.46 280 ASP A CA 1
ATOM 704 C C . ASP A 1 111 ? -15.494 1.865 11.002 1.00 66.26 280 ASP A C 1
ATOM 705 O O . ASP A 1 111 ? -14.720 1.913 10.049 1.00 67.45 280 ASP A O 1
ATOM 710 N N . HIS A 1 112 ? -15.306 1.073 12.061 1.00 71.93 281 HIS A N 1
ATOM 711 C CA . HIS A 1 112 ? -14.199 0.133 12.143 1.00 76.95 281 HIS A CA 1
ATOM 712 C C . HIS A 1 112 ? -14.663 -1.283 11.800 1.00 78.91 281 HIS A C 1
ATOM 713 O O . HIS A 1 112 ? -14.009 -2.254 12.169 1.00 80.96 281 HIS A O 1
ATOM 720 N N . TYR A 1 113 ? -15.777 -1.383 11.062 1.00 80.84 282 TYR A N 1
ATOM 721 C CA . TYR A 1 113 ? -16.335 -2.659 10.641 1.00 83.74 282 TYR A CA 1
ATOM 722 C C . TYR A 1 113 ? -15.946 -2.985 9.199 1.00 85.37 282 TYR A C 1
ATOM 723 O O . TYR A 1 113 ? -15.276 -3.985 8.959 1.00 87.31 282 TYR A O 1
ATOM 732 N N . ARG A 1 114 ? -16.351 -2.125 8.250 1.00 86.17 283 ARG A N 1
ATOM 733 C CA . ARG A 1 114 ? -16.145 -2.372 6.828 1.00 87.15 283 ARG A CA 1
ATOM 734 C C . ARG A 1 114 ? -14.679 -2.615 6.482 1.00 88.89 283 ARG A C 1
ATOM 735 O O . ARG A 1 114 ? -13.794 -1.968 7.040 1.00 89.69 283 ARG A O 1
ATOM 743 N N . ILE A 1 115 ? -14.449 -3.533 5.534 1.00 89.40 284 ILE A N 1
ATOM 744 C CA . ILE A 1 115 ? -13.106 -3.873 5.091 1.00 88.99 284 ILE A CA 1
ATOM 745 C C . ILE A 1 115 ? -12.408 -2.590 4.635 1.00 88.67 284 ILE A C 1
ATOM 746 O O . ILE A 1 115 ? -12.653 -2.088 3.539 1.00 88.15 284 ILE A O 1
ATOM 751 N N . GLY A 1 116 ? -11.573 -2.041 5.529 1.00 85.26 285 GLY A N 1
ATOM 752 C CA . GLY A 1 116 ? -10.857 -0.800 5.284 1.00 82.34 285 GLY A CA 1
ATOM 753 C C . GLY A 1 116 ? -11.745 0.383 4.897 1.00 80.03 285 GLY A C 1
ATOM 754 O O . GLY A 1 116 ? -11.667 0.864 3.770 1.00 77.87 285 GLY A O 1
ATOM 755 N N . ALA A 1 117 ? -12.569 0.853 5.843 1.00 76.48 286 ALA A N 1
ATOM 756 C CA . ALA A 1 117 ? -13.408 2.027 5.643 1.00 73.18 286 ALA A CA 1
ATOM 757 C C . ALA A 1 117 ? -12.580 3.310 5.566 1.00 71.62 286 ALA A C 1
ATOM 758 O O . ALA A 1 117 ? -12.908 4.217 4.803 1.00 70.37 286 ALA A O 1
ATOM 760 N N . TYR A 1 118 ? -11.516 3.376 6.378 1.00 70.63 287 TYR A N 1
ATOM 761 C CA . TYR A 1 118 ? -10.587 4.494 6.365 1.00 69.85 287 TYR A CA 1
ATOM 762 C C . TYR A 1 118 ? -10.069 4.780 4.957 1.00 70.83 287 TYR A C 1
ATOM 763 O O . TYR A 1 118 ? -9.988 5.936 4.556 1.00 69.39 287 TYR A O 1
ATOM 772 N N . GLU A 1 119 ? -9.742 3.718 4.210 1.00 72.96 288 GLU A N 1
ATOM 773 C CA . GLU A 1 119 ? -9.122 3.857 2.901 1.00 73.62 288 GLU A CA 1
ATOM 774 C C . GLU A 1 119 ? -10.044 4.518 1.877 1.00 73.21 288 GLU A C 1
ATOM 775 O O . GLU A 1 119 ? -9.585 5.341 1.088 1.00 72.78 288 GLU A O 1
ATOM 781 N N . GLN A 1 120 ? -11.335 4.157 1.882 1.00 74.65 289 GLN A N 1
ATOM 782 C CA . GLN A 1 120 ? -12.294 4.789 0.987 1.00 76.29 289 GLN A CA 1
ATOM 783 C C . GLN A 1 120 ? -12.325 6.282 1.280 1.00 73.59 289 GLN A C 1
ATOM 784 O O . GLN A 1 120 ? -12.105 7.101 0.390 1.00 76.14 289 GLN A O 1
ATOM 790 N N . LEU A 1 121 ? -12.590 6.608 2.548 1.00 70.95 290 LEU A N 1
ATOM 791 C CA . LEU A 1 121 ? -12.762 7.985 2.975 1.00 69.33 290 LEU A CA 1
ATOM 792 C C . LEU A 1 121 ? -11.450 8.756 2.849 1.00 66.83 290 LEU A C 1
ATOM 793 O O . LEU A 1 121 ? -11.456 9.925 2.471 1.00 67.32 290 LEU A O 1
ATOM 798 N N . ALA A 1 122 ? -10.333 8.085 3.151 1.00 63.23 291 ALA A N 1
ATOM 799 C CA . ALA A 1 122 ? -9.014 8.671 2.981 1.00 62.80 291 ALA A CA 1
ATOM 800 C C . ALA A 1 122 ? -8.749 9.039 1.523 1.00 62.82 291 ALA A C 1
ATOM 801 O O . ALA A 1 122 ? -8.102 10.048 1.253 1.00 63.26 291 ALA A O 1
ATOM 803 N N . THR A 1 123 ? -9.252 8.219 0.591 1.00 63.08 292 THR A N 1
ATOM 804 C CA . THR A 1 123 ? -9.058 8.476 -0.827 1.00 64.66 292 THR A CA 1
ATOM 805 C C . THR A 1 123 ? -9.840 9.709 -1.275 1.00 65.52 292 THR A C 1
ATOM 806 O O . THR A 1 123 ? -9.318 10.510 -2.048 1.00 65.35 292 THR A O 1
ATOM 810 N N . TYR A 1 124 ? -11.077 9.860 -0.780 1.00 65.33 293 TYR A N 1
ATOM 811 C CA . TYR A 1 124 ? -11.831 11.093 -0.968 1.00 66.86 293 TYR A CA 1
ATOM 812 C C . TYR A 1 124 ? -11.088 12.310 -0.417 1.00 66.84 293 TYR A C 1
ATOM 813 O O . TYR A 1 124 ? -11.128 13.386 -1.013 1.00 66.34 293 TYR A O 1
ATOM 822 N N . GLY A 1 125 ? -10.427 12.127 0.734 1.00 66.06 294 GLY A N 1
ATOM 823 C CA . GLY A 1 125 ? -9.591 13.157 1.327 1.00 65.84 294 GLY A CA 1
ATOM 824 C C . GLY A 1 125 ? -8.516 13.682 0.378 1.00 66.60 294 GLY A C 1
ATOM 825 O O . GLY A 1 125 ? -8.310 14.891 0.288 1.00 66.09 294 GLY A O 1
ATOM 826 N N . LYS A 1 126 ? -7.832 12.758 -0.314 1.00 68.03 295 LYS A N 1
ATOM 827 C CA . LYS A 1 126 ? -6.835 13.110 -1.314 1.00 68.59 295 LYS A CA 1
ATOM 828 C C . LYS A 1 126 ? -7.476 13.892 -2.456 1.00 66.99 295 LYS A C 1
ATOM 829 O O . LYS A 1 126 ? -6.966 14.935 -2.852 1.00 65.46 295 LYS A O 1
ATOM 835 N N . ILE A 1 127 ? -8.589 13.358 -2.978 1.00 65.99 296 ILE A N 1
ATOM 836 C CA . ILE A 1 127 ? -9.340 13.981 -4.057 1.00 65.85 296 ILE A CA 1
ATOM 837 C C . ILE A 1 127 ? -9.729 15.417 -3.721 1.00 65.56 296 ILE A C 1
ATOM 838 O O . ILE A 1 127 ? -9.524 16.321 -4.526 1.00 66.52 296 ILE A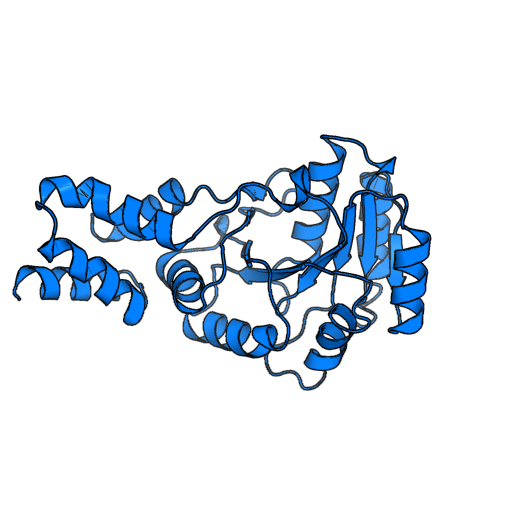 O 1
ATOM 843 N N . MET A 1 128 ? -10.291 15.601 -2.521 1.00 65.70 297 MET A N 1
ATOM 844 C CA . MET A 1 128 ? -10.916 16.853 -2.128 1.00 63.65 297 MET A CA 1
ATOM 845 C C . MET A 1 128 ? -10.032 17.733 -1.248 1.00 61.82 297 MET A C 1
ATOM 846 O O . MET A 1 128 ? -10.431 18.838 -0.891 1.00 59.69 297 MET A O 1
ATOM 851 N N . GLY A 1 129 ? -8.834 17.233 -0.911 1.00 60.65 298 GLY A N 1
ATOM 852 C CA . GLY A 1 129 ? -7.830 18.013 -0.208 1.00 58.67 298 GLY A CA 1
ATOM 853 C C . GLY A 1 129 ? -8.177 18.323 1.245 1.00 58.12 298 GLY A C 1
ATOM 854 O O . GLY A 1 129 ? -8.017 19.454 1.691 1.00 56.64 298 GLY A O 1
ATOM 855 N N . CYS A 1 130 ? -8.632 17.307 1.984 1.00 59.15 299 CYS A N 1
ATOM 856 C CA . CYS A 1 130 ? -8.966 17.481 3.387 1.00 60.33 299 CYS A CA 1
ATOM 857 C C . CYS A 1 130 ? -8.511 16.290 4.224 1.00 58.69 299 CYS A C 1
ATOM 858 O O . CYS A 1 130 ? -8.601 15.143 3.787 1.00 59.20 299 CYS A O 1
ATOM 861 N N . PRO A 1 131 ? -8.046 16.528 5.472 1.00 55.79 300 PRO A N 1
ATOM 862 C CA . PRO A 1 131 ? -7.583 15.445 6.341 1.00 53.93 300 PRO A CA 1
ATOM 863 C C . PRO A 1 131 ? -8.693 14.459 6.696 1.00 52.75 300 PRO A C 1
ATOM 864 O O . PRO A 1 131 ? -9.867 14.813 6.671 1.00 52.61 300 PRO A O 1
ATOM 868 N N . VAL A 1 132 ? -8.288 13.227 7.031 1.00 52.79 301 VAL A N 1
ATOM 869 C CA . VAL A 1 132 ? -9.198 12.128 7.304 1.00 52.07 301 VAL A CA 1
ATOM 870 C C . VAL A 1 132 ? -8.653 11.303 8.465 1.00 52.75 301 VAL A C 1
ATOM 871 O O . VAL A 1 132 ? -7.536 10.798 8.390 1.00 52.72 301 VAL A O 1
ATOM 875 N N . LYS A 1 133 ? -9.459 11.155 9.524 1.00 54.07 302 LYS A N 1
ATOM 876 C CA . LYS A 1 133 ? -9.091 10.356 10.683 1.00 54.24 302 LYS A CA 1
ATOM 877 C C . LYS A 1 133 ? -10.149 9.294 10.978 1.00 53.73 302 LYS A C 1
ATOM 878 O O . LYS A 1 133 ? -11.318 9.468 10.644 1.00 52.58 302 LYS A O 1
ATOM 884 N N . GLN A 1 134 ? -9.721 8.204 11.625 1.00 54.55 303 GLN A N 1
ATOM 885 C CA . GLN A 1 134 ? -10.618 7.158 12.086 1.00 54.60 303 GLN A CA 1
ATOM 886 C C . GLN A 1 134 ? -10.669 7.091 13.610 1.00 52.70 303 GLN A C 1
ATOM 887 O O . GLN A 1 134 ? -9.650 6.874 14.254 1.00 51.57 303 GLN A O 1
ATOM 893 N N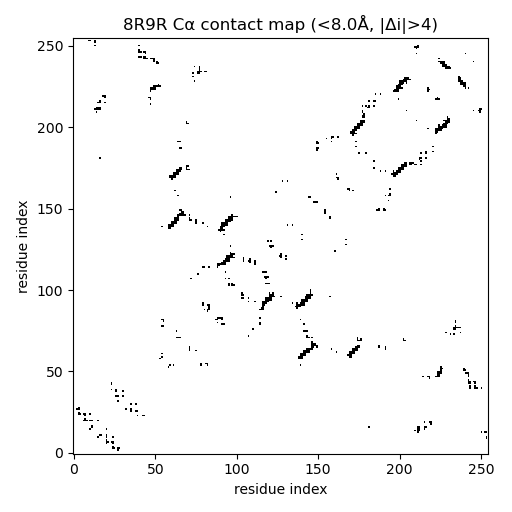 . ALA A 1 135 ? -11.872 7.255 14.169 1.00 54.21 304 ALA A N 1
ATOM 894 C CA . ALA A 1 135 ? -12.111 7.083 15.593 1.00 54.61 304 ALA A CA 1
ATOM 895 C C . ALA A 1 135 ? -12.511 5.639 15.892 1.00 55.79 304 ALA A C 1
ATOM 896 O O . ALA A 1 135 ? -13.518 5.152 15.380 1.00 56.01 304 ALA A O 1
ATOM 898 N N . HIS A 1 136 ? -11.710 4.962 16.723 1.00 56.84 305 HIS A N 1
ATOM 899 C CA . HIS A 1 136 ? -11.995 3.593 17.130 1.00 57.48 305 HIS A CA 1
ATOM 900 C C . HIS A 1 136 ? -12.884 3.536 18.371 1.00 56.33 305 HIS A C 1
ATOM 901 O O . HIS A 1 136 ? -13.577 2.547 18.583 1.00 59.21 305 HIS A O 1
ATOM 908 N N . ASP A 1 137 ? -12.860 4.600 19.183 1.00 55.15 306 ASP A N 1
ATOM 909 C CA . ASP A 1 137 ? -13.707 4.698 20.361 1.00 53.56 306 ASP A CA 1
ATOM 910 C C . ASP A 1 137 ? -14.015 6.164 20.665 1.00 51.50 306 ASP A C 1
ATOM 911 O O . ASP A 1 137 ? -13.610 7.052 19.919 1.00 51.63 306 ASP A O 1
ATOM 916 N N . LEU A 1 138 ? -14.723 6.404 21.773 1.00 49.60 307 LEU A N 1
ATOM 917 C CA . LEU A 1 138 ? -15.202 7.731 22.116 1.00 48.37 307 LEU A CA 1
ATOM 918 C C . LEU A 1 138 ? -14.064 8.702 22.427 1.00 48.38 307 LEU A C 1
ATOM 919 O O . LEU A 1 138 ? -14.022 9.795 21.869 1.00 46.53 307 LEU A O 1
ATOM 924 N N . ASN A 1 139 ? -13.153 8.300 23.322 1.00 48.67 308 ASN A N 1
ATOM 925 C CA . ASN A 1 139 ? -12.022 9.137 23.690 1.00 50.46 308 ASN A CA 1
ATOM 926 C C . ASN A 1 139 ? -11.278 9.660 22.464 1.00 50.83 308 ASN A C 1
ATOM 927 O O . ASN A 1 139 ? -10.949 10.840 22.399 1.00 50.98 308 ASN A O 1
ATOM 932 N N . GLU A 1 140 ? -11.013 8.766 21.506 1.00 51.71 309 GLU A N 1
ATOM 933 C CA . GLU A 1 140 ? -10.290 9.116 20.294 1.00 52.39 309 GLU A CA 1
ATOM 934 C C . GLU A 1 140 ? -11.097 10.093 19.436 1.00 51.43 309 GLU A C 1
ATOM 935 O O . GLU A 1 140 ? -10.541 11.036 18.881 1.00 48.17 309 GLU A O 1
ATOM 941 N N . LEU A 1 141 ? -12.416 9.879 19.344 1.00 52.02 310 LEU A N 1
ATOM 942 C CA . LEU A 1 141 ? -13.276 10.813 18.635 1.00 52.48 310 LEU A CA 1
ATOM 943 C C . LEU A 1 141 ? -13.190 12.209 19.248 1.00 52.93 310 LEU A C 1
ATOM 944 O O . LEU A 1 141 ? -13.119 13.195 18.520 1.00 52.60 310 LEU A O 1
ATOM 949 N N . GLU A 1 142 ? -13.213 12.278 20.585 1.00 53.49 311 GLU A N 1
ATOM 950 C CA . GLU A 1 142 ? -13.182 13.545 21.299 1.00 53.86 311 GLU A CA 1
ATOM 951 C C . GLU A 1 142 ? -11.850 14.268 21.123 1.00 52.28 311 GLU A C 1
ATOM 952 O O . GLU A 1 142 ? -11.806 15.495 21.109 1.00 51.17 311 GLU A O 1
ATOM 958 N N . GLN A 1 143 ? -10.769 13.492 21.009 1.00 51.50 312 GLN A N 1
ATOM 959 C CA . GLN A 1 143 ? -9.461 14.043 20.706 1.00 51.12 312 GLN A CA 1
ATOM 960 C C . GLN A 1 143 ? -9.438 14.607 19.288 1.00 50.83 312 GLN A C 1
ATOM 961 O O . GLN A 1 143 ? -9.028 15.749 19.083 1.00 51.03 312 GLN A O 1
ATOM 967 N N . ILE A 1 144 ? -9.912 13.811 18.322 1.00 49.49 313 ILE A N 1
ATOM 968 C CA . ILE A 1 144 ? -9.858 14.193 16.922 1.00 49.83 313 ILE A CA 1
ATOM 969 C C . ILE A 1 144 ? -10.667 15.465 16.672 1.00 50.47 313 ILE A C 1
ATOM 970 O O . ILE A 1 144 ? -10.256 16.312 15.883 1.00 50.75 313 ILE A O 1
ATOM 975 N N . LEU A 1 145 ? -11.804 15.606 17.362 1.00 50.06 314 LEU A N 1
ATOM 976 C CA . LEU A 1 145 ? -12.658 16.767 17.177 1.00 50.82 314 LEU A CA 1
ATOM 977 C C . LEU A 1 145 ? -12.028 18.039 17.740 1.00 50.99 314 LEU A C 1
ATOM 978 O O . LEU A 1 145 ? -12.093 19.089 17.107 1.00 51.60 314 LEU A O 1
ATOM 983 N N . TYR A 1 146 ? -11.419 17.942 18.926 1.00 51.31 315 TYR A N 1
ATOM 984 C CA . TYR A 1 146 ? -10.697 19.070 19.497 1.00 51.54 315 TYR A CA 1
ATOM 985 C C . TYR A 1 146 ? -9.449 19.409 18.680 1.00 49.53 315 TYR A C 1
ATOM 986 O O . TYR A 1 146 ? -9.146 20.579 18.473 1.00 49.07 315 TYR A O 1
ATOM 995 N N . GLN A 1 147 ? -8.738 18.378 18.213 1.00 49.50 316 GLN A N 1
ATOM 996 C CA . GLN A 1 147 ? -7.654 18.536 17.256 1.00 49.40 316 GLN A CA 1
ATOM 997 C C . GLN A 1 147 ? -8.071 19.304 15.999 1.00 47.92 316 GLN A C 1
ATOM 998 O O . GLN A 1 147 ? -7.302 20.111 15.486 1.00 47.48 316 GLN A O 1
ATOM 1004 N N . PHE A 1 148 ? -9.291 19.041 15.510 1.00 46.13 317 PHE A N 1
ATOM 1005 C CA . PHE A 1 148 ? -9.825 19.693 14.324 1.00 44.85 317 PHE A CA 1
ATOM 1006 C C . PHE A 1 148 ? -10.660 20.937 14.624 1.00 43.78 317 PHE A C 1
ATOM 1007 O O . PHE A 1 148 ? -11.422 21.382 13.773 1.00 42.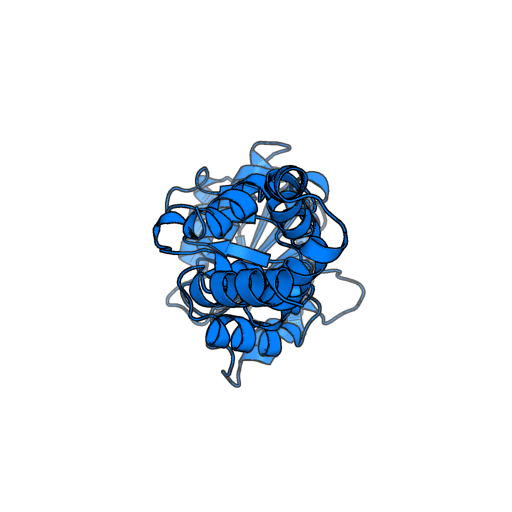51 317 PHE A O 1
ATOM 1015 N N . ARG A 1 149 ? -10.508 21.504 15.827 1.00 44.40 318 ARG A N 1
ATOM 1016 C CA . ARG A 1 149 ? -11.283 22.665 16.237 1.00 46.04 318 ARG A CA 1
ATOM 1017 C C . ARG A 1 149 ? -11.209 23.864 15.289 1.00 46.66 318 ARG A C 1
ATOM 1018 O O . ARG A 1 149 ? -12.169 24.623 15.200 1.00 46.97 318 ARG A O 1
ATOM 1026 N N . ASN A 1 150 ? -10.073 24.041 14.600 1.00 46.84 319 ASN A N 1
ATOM 1027 C CA . ASN A 1 150 ? -9.908 25.140 13.657 1.00 47.72 319 ASN A CA 1
ATOM 1028 C C . ASN A 1 150 ? -10.618 24.942 12.320 1.00 48.38 319 ASN A C 1
ATOM 1029 O O . ASN A 1 150 ? -10.763 25.891 11.555 1.00 47.09 319 ASN A O 1
ATOM 1034 N N . ARG A 1 151 ? -11.040 23.705 12.037 1.00 49.73 320 ARG A N 1
ATOM 1035 C CA . ARG A 1 151 ? -11.832 23.421 10.854 1.00 51.05 320 ARG A CA 1
ATOM 1036 C C . ARG A 1 151 ? -13.235 23.980 11.055 1.00 53.20 320 ARG A C 1
ATOM 1037 O O . ARG A 1 151 ? -13.747 23.966 12.169 1.00 54.89 320 ARG A O 1
ATOM 1045 N N . LYS A 1 152 ? -13.841 24.471 9.968 1.00 54.68 321 LYS A N 1
ATOM 1046 C CA . LYS A 1 152 ? -15.166 25.069 10.028 1.00 55.53 321 LYS A CA 1
ATOM 1047 C C . LYS A 1 152 ? -16.257 24.024 9.819 1.00 52.88 321 LYS A C 1
ATOM 1048 O O . LYS A 1 152 ? -17.360 24.173 10.336 1.00 54.04 321 LYS A O 1
ATOM 1054 N N . LEU A 1 153 ? -15.945 22.977 9.051 1.00 51.28 322 LEU A N 1
ATOM 1055 C CA . LEU A 1 153 ? -16.812 21.814 8.948 1.00 49.05 322 LEU A CA 1
ATOM 1056 C C . LEU A 1 153 ? -16.019 20.545 9.239 1.00 47.30 322 LEU A C 1
ATOM 1057 O O . LEU A 1 153 ? -15.006 20.295 8.594 1.00 46.76 322 LEU A O 1
ATOM 1062 N N . VAL A 1 154 ? -16.484 19.772 10.230 1.00 46.91 323 VAL A N 1
ATOM 1063 C CA . VAL A 1 154 ? -16.038 18.401 10.441 1.00 46.67 323 VAL A CA 1
ATOM 1064 C C . VAL A 1 154 ? -17.220 17.472 10.161 1.00 46.26 323 VAL A C 1
ATOM 1065 O O . VAL A 1 154 ? -18.243 17.564 10.832 1.00 44.22 323 VAL A O 1
ATOM 1069 N N . LEU A 1 155 ? -17.063 16.597 9.159 1.00 47.21 324 LEU A N 1
ATOM 1070 C CA . LEU A 1 155 ? -18.069 15.621 8.775 1.00 48.92 324 LEU A CA 1
ATOM 1071 C C . LEU A 1 155 ? -17.723 14.241 9.338 1.00 50.30 324 LEU A C 1
ATOM 1072 O O . LEU A 1 155 ? -16.603 13.760 9.157 1.00 49.25 324 LEU A O 1
ATOM 1077 N N . ILE A 1 156 ? -18.691 13.615 10.022 1.00 50.07 325 ILE A N 1
ATOM 1078 C CA . ILE A 1 156 ? -18.502 12.293 10.595 1.00 51.81 325 ILE A CA 1
ATOM 1079 C C . ILE A 1 156 ? -19.340 11.252 9.857 1.00 52.01 325 ILE A C 1
ATOM 1080 O O . ILE A 1 156 ? -20.559 11.372 9.782 1.00 51.47 325 ILE A O 1
ATOM 1085 N N . ASP A 1 157 ? -18.660 10.218 9.346 1.00 54.17 326 ASP A N 1
ATOM 1086 C CA . ASP A 1 157 ? -19.293 9.079 8.702 1.00 54.88 326 ASP A CA 1
ATOM 1087 C C . ASP A 1 157 ? -19.366 7.917 9.687 1.00 55.06 326 ASP A C 1
ATOM 1088 O O . ASP A 1 157 ? -18.341 7.354 10.058 1.00 58.51 326 ASP A O 1
ATOM 1093 N N . THR A 1 158 ? -20.584 7.566 10.109 1.00 54.13 327 THR A N 1
ATOM 1094 C CA . THR A 1 158 ? -20.793 6.419 10.976 1.00 53.52 327 THR A CA 1
ATOM 1095 C C . THR A 1 158 ? -20.931 5.126 10.178 1.00 52.78 327 THR A C 1
ATOM 1096 O O . THR A 1 158 ? -21.045 5.155 8.955 1.00 52.30 327 THR A O 1
ATOM 1100 N N . ALA A 1 159 ? -20.904 3.995 10.893 1.00 53.22 328 ALA A N 1
ATOM 1101 C CA . ALA A 1 159 ? -21.045 2.686 10.277 1.00 52.72 328 ALA A CA 1
ATOM 1102 C C . ALA A 1 159 ? -22.515 2.414 9.981 1.00 50.16 328 ALA A C 1
ATOM 1103 O O . ALA A 1 159 ? -23.355 2.606 10.847 1.00 49.72 328 ALA A O 1
ATOM 1105 N N . GLY A 1 160 ? -22.810 1.982 8.752 1.00 49.83 329 GLY A N 1
ATOM 1106 C CA . GLY A 1 160 ? -24.135 1.497 8.408 1.00 50.97 329 GLY A CA 1
ATOM 1107 C C . GLY A 1 160 ? -24.479 0.197 9.128 1.00 50.87 329 GLY A C 1
ATOM 1108 O O . GLY A 1 160 ? -23.715 -0.766 9.075 1.00 50.61 329 GLY A O 1
ATOM 1109 N N . MET A 1 161 ? -25.631 0.191 9.809 1.00 51.16 330 MET A N 1
ATOM 1110 C CA . MET A 1 161 ? -26.128 -0.988 10.502 1.00 50.22 330 MET A CA 1
ATOM 1111 C C . MET A 1 161 ? -27.640 -1.063 10.338 1.00 47.74 330 MET A C 1
ATOM 1112 O O . MET A 1 161 ? -28.292 -0.038 10.171 1.00 47.17 330 MET A O 1
ATOM 1117 N N . GLY A 1 162 ? -28.191 -2.279 10.409 1.00 47.38 331 GLY A N 1
ATOM 1118 C CA . GLY A 1 162 ? -29.631 -2.455 10.448 1.00 46.83 331 GLY A CA 1
ATOM 1119 C C . GLY A 1 162 ? -30.239 -1.727 11.645 1.00 46.55 331 GLY A C 1
ATOM 1120 O O . GLY A 1 162 ? -29.675 -1.738 12.741 1.00 45.72 331 GLY A O 1
ATOM 1121 N N . GLN A 1 163 ? -31.401 -1.108 11.430 1.00 46.32 332 GLN A N 1
ATOM 1122 C CA . GLN A 1 163 ? -31.988 -0.242 12.439 1.00 48.25 332 GLN A CA 1
ATOM 1123 C C . GLN A 1 163 ? -32.272 -0.962 13.756 1.00 48.46 332 GLN A C 1
ATOM 1124 O O . GLN A 1 163 ? -32.342 -0.310 14.792 1.00 50.70 332 GLN A O 1
ATOM 1130 N N . ARG A 1 164 ? -32.421 -2.294 13.718 1.00 48.73 333 ARG A N 1
ATOM 1131 C CA . ARG A 1 164 ? -32.640 -3.080 14.925 1.00 50.30 333 ARG A CA 1
ATOM 1132 C C . ARG A 1 164 ? -31.400 -3.851 15.378 1.00 49.06 333 ARG A C 1
ATOM 1133 O O . ARG A 1 164 ? -31.502 -4.786 16.165 1.00 48.80 333 ARG A O 1
ATOM 1141 N N . ASP A 1 165 ? -30.226 -3.440 14.893 1.00 49.71 334 ASP A N 1
ATOM 1142 C CA . ASP A 1 165 ? -28.967 -4.037 15.300 1.00 49.46 334 ASP A CA 1
ATOM 1143 C C . ASP A 1 165 ? -28.641 -3.608 16.728 1.00 49.52 334 ASP A C 1
ATOM 1144 O O . ASP A 1 165 ? -28.685 -2.425 17.056 1.00 49.45 334 ASP A O 1
ATOM 1149 N N . MET A 1 166 ? -28.290 -4.578 17.575 1.00 51.02 335 MET A N 1
ATOM 1150 C CA . MET A 1 166 ? -28.047 -4.305 18.982 1.00 52.05 335 MET A CA 1
ATOM 1151 C C . MET A 1 166 ? -26.809 -3.440 19.204 1.00 52.80 335 MET A C 1
ATOM 1152 O O . MET A 1 166 ? -26.677 -2.820 20.254 1.00 55.11 335 MET A O 1
ATOM 1157 N N . ARG A 1 167 ? -25.913 -3.392 18.212 1.00 51.61 336 ARG A N 1
ATOM 1158 C CA . ARG A 1 167 ? -24.741 -2.536 18.286 1.00 51.34 336 ARG A CA 1
ATOM 1159 C C . ARG A 1 167 ? -25.051 -1.073 17.980 1.00 51.97 336 ARG A C 1
ATOM 1160 O O . ARG A 1 167 ? -24.188 -0.220 18.164 1.00 52.99 336 ARG A O 1
ATOM 1168 N N . LEU A 1 168 ? -26.274 -0.789 17.512 1.00 52.59 337 LEU A N 1
ATOM 1169 C CA . LEU A 1 168 ? -26.610 0.524 16.982 1.00 52.31 337 LEU A CA 1
ATOM 1170 C C . LEU A 1 168 ? -26.288 1.658 17.950 1.00 52.04 337 LEU A C 1
ATOM 1171 O O . LEU A 1 168 ? -25.666 2.642 17.556 1.00 50.55 337 LEU A O 1
ATOM 1176 N N . TYR A 1 169 ? -26.712 1.509 19.212 1.00 52.80 338 TYR A N 1
ATOM 1177 C CA . TYR A 1 169 ? -26.499 2.535 20.221 1.00 53.80 338 TYR A CA 1
ATOM 1178 C C . TYR A 1 169 ? -25.029 2.944 20.331 1.00 56.09 338 TYR A C 1
ATOM 1179 O O . TYR A 1 169 ? -24.733 4.093 20.650 1.00 59.37 338 TYR A O 1
ATOM 1188 N N . GLN A 1 170 ? -24.116 1.996 20.079 1.00 56.28 339 GLN A N 1
ATOM 1189 C CA . GLN A 1 170 ? -22.690 2.257 20.169 1.00 57.76 339 GLN A CA 1
ATOM 1190 C C . GLN A 1 170 ? -22.307 3.417 19.257 1.00 57.86 339 GLN A C 1
ATOM 1191 O O . GLN A 1 170 ? -21.756 4.409 19.730 1.00 60.79 339 GLN A O 1
ATOM 1197 N N . GLN A 1 171 ? -22.629 3.296 17.962 1.00 56.42 340 GLN A N 1
ATOM 1198 C CA . GLN A 1 171 ? -22.354 4.358 17.004 1.00 55.86 340 GLN A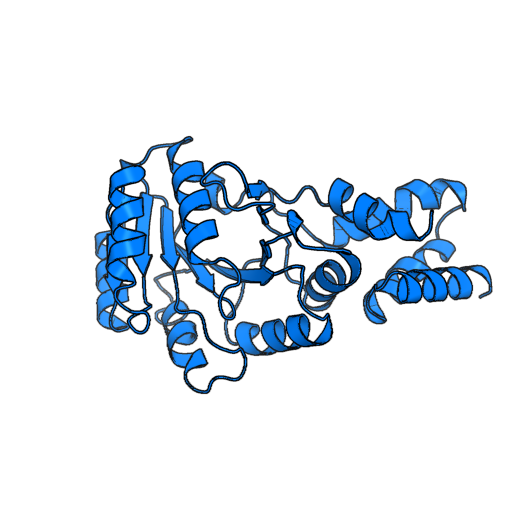 CA 1
ATOM 1199 C C . GLN A 1 171 ? -23.091 5.655 17.336 1.00 54.60 340 GLN A C 1
ATOM 1200 O O . GLN A 1 171 ? -22.563 6.736 17.090 1.00 58.33 340 GLN A O 1
ATOM 1206 N N . LEU A 1 172 ? -24.299 5.543 17.902 1.00 52.15 341 LEU A N 1
ATOM 1207 C CA . LEU A 1 172 ? -25.164 6.693 18.106 1.00 51.42 341 LEU A CA 1
ATOM 1208 C C . LEU A 1 172 ? -24.877 7.491 19.378 1.00 50.32 341 LEU A C 1
ATOM 1209 O O . LEU A 1 172 ? -24.799 8.715 19.325 1.00 49.69 341 LEU A O 1
ATOM 1214 N N . ASP A 1 173 ? -24.741 6.805 20.517 1.00 50.28 342 ASP A N 1
ATOM 1215 C CA . ASP A 1 173 ? -24.551 7.478 21.793 1.00 51.88 342 ASP A CA 1
ATOM 1216 C C . ASP A 1 173 ? -23.228 8.242 21.870 1.00 54.88 342 ASP A C 1
ATOM 1217 O O . ASP A 1 173 ? -23.137 9.247 22.571 1.00 54.88 342 ASP A O 1
ATOM 1222 N N . ASN A 1 174 ? -22.208 7.764 21.143 1.00 55.79 343 ASN A N 1
ATOM 1223 C CA . ASN A 1 174 ? -20.946 8.477 21.022 1.00 57.40 343 ASN A CA 1
ATOM 1224 C C . ASN A 1 174 ? -21.108 9.888 20.460 1.00 58.70 343 ASN A C 1
ATOM 1225 O O . ASN A 1 174 ? -20.357 10.790 20.821 1.00 60.88 343 ASN A O 1
ATOM 1230 N N . LEU A 1 175 ? -22.086 10.065 19.569 1.00 57.77 344 LEU A N 1
ATOM 1231 C CA . LEU A 1 175 ? -22.302 11.346 18.920 1.00 58.77 344 LEU A CA 1
ATOM 1232 C C . LEU A 1 175 ? -23.009 12.350 19.829 1.00 59.37 344 LEU A C 1
ATOM 1233 O O . LEU A 1 175 ? -23.140 13.518 19.477 1.00 57.96 344 LEU A O 1
ATOM 1238 N N . THR A 1 176 ? -23.464 11.882 20.993 1.00 61.25 345 THR A N 1
ATOM 1239 C CA . THR A 1 176 ? -24.256 12.696 21.895 1.00 62.65 345 THR A CA 1
ATOM 1240 C C . THR A 1 176 ? -23.664 12.684 23.304 1.00 62.30 345 THR A C 1
ATOM 1241 O O . THR A 1 176 ? -24.269 13.209 24.235 1.00 62.92 345 THR A O 1
ATOM 1245 N N . ALA A 1 177 ? -22.477 12.078 23.449 1.00 61.84 346 ALA A N 1
ATOM 1246 C CA . ALA A 1 177 ? -21.763 12.064 24.713 1.00 61.95 346 ALA A CA 1
ATOM 1247 C C . ALA A 1 177 ? -20.916 13.330 24.781 1.00 64.21 346 ALA A C 1
ATOM 1248 O O . ALA A 1 177 ? -20.509 13.853 23.744 1.00 66.31 346 ALA A O 1
ATOM 1250 N N . ASN A 1 178 ? -20.671 13.808 26.007 1.00 63.57 347 ASN A N 1
ATOM 1251 C CA . ASN A 1 178 ? -20.025 15.090 26.247 1.00 64.62 347 ASN A CA 1
ATOM 1252 C C . ASN A 1 178 ? -20.829 16.258 25.674 1.00 65.09 347 ASN A C 1
ATOM 1253 O O . ASN A 1 178 ? -20.827 16.494 24.467 1.00 64.50 347 ASN A O 1
ATOM 1258 N N . SER A 1 179 ? -21.473 17.017 26.567 1.00 66.13 348 SER A N 1
ATOM 1259 C CA . SER A 1 179 ? -22.335 18.122 26.177 1.00 66.80 348 SER A CA 1
ATOM 1260 C C . SER A 1 179 ? -21.577 19.390 25.784 1.00 65.80 348 SER A C 1
ATOM 1261 O O . SER A 1 179 ? -22.164 20.468 25.727 1.00 64.17 348 SER A O 1
ATOM 1264 N N . ARG A 1 180 ? -20.272 19.262 25.522 1.00 65.70 349 ARG A N 1
ATOM 1265 C CA . ARG A 1 180 ? -19.474 20.385 25.061 1.00 66.01 349 ARG A CA 1
ATOM 1266 C C . ARG A 1 180 ? -18.790 20.114 23.722 1.00 63.68 349 ARG A C 1
ATOM 1267 O O . ARG A 1 180 ? -17.961 20.911 23.286 1.00 61.48 349 ARG A O 1
ATOM 1275 N N . ILE A 1 181 ? -19.152 19.003 23.062 1.00 61.40 350 ILE A N 1
ATOM 1276 C CA . ILE A 1 181 ? -18.937 18.881 21.629 1.00 59.30 350 ILE A CA 1
ATOM 1277 C C . ILE A 1 181 ? -20.330 18.712 21.020 1.00 56.77 350 ILE A C 1
ATOM 1278 O O . ILE A 1 181 ? -20.871 17.612 20.974 1.00 55.33 350 ILE A O 1
ATOM 1283 N N . PRO A 1 182 ? -20.992 19.820 20.604 1.00 55.62 351 PRO A N 1
ATOM 1284 C CA . PRO A 1 182 ? -22.270 19.734 19.896 1.00 54.36 351 PRO A CA 1
ATOM 1285 C C . PRO A 1 182 ? -22.090 19.092 18.525 1.00 52.81 351 PRO A C 1
ATOM 1286 O O . PRO A 1 182 ? -21.188 19.464 17.780 1.00 54.37 351 PRO A O 1
ATOM 1290 N N . ILE A 1 183 ? -22.945 18.116 18.215 1.00 52.53 352 ILE A N 1
ATOM 1291 C CA . ILE A 1 183 ? -22.915 17.444 16.927 1.00 51.67 352 ILE A CA 1
ATOM 1292 C C . ILE A 1 183 ? -24.328 17.381 16.351 1.00 50.80 352 ILE A C 1
ATOM 1293 O O . ILE A 1 183 ? -25.267 17.009 17.049 1.00 49.94 352 ILE A O 1
ATOM 1298 N N . ARG A 1 184 ? -24.461 17.771 15.078 1.00 50.16 353 ARG A N 1
ATOM 1299 C CA . ARG A 1 184 ? -25.722 17.668 14.365 1.00 49.96 353 ARG A CA 1
ATOM 1300 C C . ARG A 1 184 ? -25.726 16.379 13.549 1.00 47.96 353 ARG A C 1
ATOM 1301 O O . ARG A 1 184 ? -24.941 16.213 12.618 1.00 48.69 353 ARG A O 1
ATOM 1309 N N . SER A 1 185 ? -26.612 15.461 13.926 1.00 46.95 354 SER A N 1
ATOM 1310 C CA . SER A 1 185 ? -26.745 14.193 13.236 1.00 47.57 354 SER A CA 1
ATOM 1311 C C . SER A 1 185 ? -27.868 14.280 12.205 1.00 49.06 354 SER A C 1
ATOM 1312 O O . SER A 1 185 ? -28.968 14.744 12.513 1.00 49.19 354 SER A O 1
ATOM 1315 N N . TYR A 1 186 ? -27.560 13.856 10.974 1.00 47.68 355 TYR A N 1
ATOM 1316 C CA . TYR A 1 186 ? -28.544 13.797 9.912 1.00 46.79 355 TYR A CA 1
ATOM 1317 C C . TYR A 1 186 ? -28.780 12.338 9.546 1.00 46.54 355 TYR A C 1
ATOM 1318 O O . TYR A 1 186 ? -27.833 11.595 9.295 1.00 45.19 355 TYR A O 1
ATOM 1327 N N . LEU A 1 187 ? -30.057 11.940 9.522 1.00 45.15 356 LEU A N 1
ATOM 1328 C CA . LEU A 1 187 ? -30.417 10.589 9.140 1.00 45.79 356 LEU A CA 1
ATOM 1329 C C . LEU A 1 187 ? -30.414 10.477 7.618 1.00 46.05 356 LEU A C 1
ATOM 1330 O O . LEU A 1 187 ? -31.039 11.276 6.926 1.00 46.35 356 LEU A O 1
ATOM 1335 N N . VAL A 1 188 ? -29.692 9.478 7.103 1.00 46.49 357 VAL A N 1
ATOM 1336 C CA . VAL A 1 188 ? -29.649 9.233 5.674 1.00 46.64 357 VAL A CA 1
ATOM 1337 C C . VAL A 1 188 ? -30.572 8.050 5.410 1.00 46.21 357 VAL A C 1
ATOM 1338 O O . VAL A 1 188 ? -30.381 6.985 5.983 1.00 45.99 357 VAL A O 1
ATOM 1342 N N . LEU A 1 189 ? -31.576 8.264 4.556 1.00 47.54 358 LEU A N 1
ATOM 1343 C CA . LEU A 1 189 ? -32.532 7.233 4.185 1.00 48.51 358 LEU A CA 1
ATOM 1344 C C . LEU A 1 189 ? -32.697 7.219 2.670 1.00 48.05 358 LEU A C 1
ATOM 1345 O O . LEU A 1 189 ? -32.676 8.264 2.027 1.00 50.66 358 LEU A O 1
ATOM 1350 N N . SER A 1 190 ? -32.875 6.022 2.116 1.00 48.03 359 SER A N 1
ATOM 1351 C CA . SER A 1 190 ? -33.098 5.847 0.695 1.00 47.98 359 SER A CA 1
ATOM 1352 C C . SER A 1 190 ? -34.591 5.933 0.390 1.00 49.66 359 SER A C 1
ATOM 1353 O O . SER A 1 190 ? -35.407 5.328 1.084 1.00 50.32 359 SER A O 1
ATOM 1356 N N . ALA A 1 191 ? -34.925 6.674 -0.671 1.00 49.69 360 ALA A N 1
ATOM 1357 C CA . ALA A 1 191 ? -36.303 6.871 -1.085 1.00 50.23 360 ALA A CA 1
ATOM 1358 C C . ALA A 1 191 ? -36.924 5.626 -1.719 1.00 52.07 360 ALA A C 1
ATOM 1359 O O . ALA A 1 191 ? -38.106 5.639 -2.060 1.00 51.85 360 ALA A O 1
ATOM 1361 N N . THR A 1 192 ? -36.117 4.566 -1.892 1.00 51.58 361 THR A N 1
ATOM 1362 C CA . THR A 1 192 ? -36.604 3.281 -2.371 1.00 50.53 361 THR A CA 1
ATOM 1363 C C . THR A 1 192 ? -37.272 2.420 -1.301 1.00 47.66 361 THR A C 1
ATOM 1364 O O . THR A 1 192 ? -37.970 1.468 -1.635 1.00 49.27 361 THR A O 1
ATOM 1368 N N . GLY A 1 193 ? -37.048 2.750 -0.026 1.00 45.33 362 GLY A N 1
ATOM 1369 C CA . GLY A 1 193 ? -37.511 1.918 1.070 1.00 47.32 362 GLY A CA 1
ATOM 1370 C C . GLY A 1 193 ? -39.024 1.921 1.283 1.00 49.90 362 GLY A C 1
ATOM 1371 O O . GLY A 1 193 ? -39.693 2.940 1.089 1.00 51.63 362 GLY A O 1
ATOM 1372 N N . GLN A 1 194 ? -39.563 0.774 1.706 1.00 49.52 363 GLN A N 1
ATOM 1373 C CA . GLN A 1 194 ? -40.951 0.710 2.137 1.00 48.68 363 GLN A CA 1
ATOM 1374 C C . GLN A 1 194 ? -41.192 1.738 3.234 1.00 48.83 363 GLN A C 1
ATOM 1375 O O . GLN A 1 194 ? -40.309 2.007 4.045 1.00 51.37 363 GLN A O 1
ATOM 1381 N N . ARG A 1 195 ? -42.401 2.299 3.253 1.00 50.13 364 ARG A N 1
ATOM 1382 C CA . ARG A 1 195 ? -42.750 3.340 4.203 1.00 51.71 364 ARG A CA 1
ATOM 1383 C C . ARG A 1 195 ? -42.494 2.871 5.634 1.00 50.57 364 ARG A C 1
ATOM 1384 O O . ARG A 1 195 ? -41.871 3.578 6.427 1.00 51.44 364 ARG A O 1
ATOM 1392 N N . ARG A 1 196 ? -42.941 1.651 5.940 1.00 49.14 365 ARG A N 1
ATOM 1393 C CA . ARG A 1 196 ? -42.855 1.123 7.291 1.00 50.11 365 ARG A CA 1
ATOM 1394 C C . ARG A 1 196 ? -41.415 0.852 7.728 1.00 49.77 365 ARG A C 1
ATOM 1395 O O . ARG A 1 196 ? -41.080 1.024 8.899 1.00 49.42 365 ARG A O 1
ATOM 1403 N N . VAL A 1 197 ? -40.565 0.445 6.778 1.00 49.54 366 VAL A N 1
ATOM 1404 C CA . VAL A 1 197 ? -39.141 0.289 7.029 1.00 48.94 366 VAL A CA 1
ATOM 1405 C C . VAL A 1 197 ? -38.513 1.637 7.376 1.00 49.42 366 VAL A C 1
ATOM 1406 O O . VAL A 1 197 ? -37.791 1.750 8.365 1.00 50.91 366 VAL A O 1
ATOM 1410 N N . LEU A 1 198 ? -38.791 2.653 6.552 1.00 48.04 367 LEU A N 1
ATOM 1411 C CA . LEU A 1 198 ? -38.266 3.985 6.795 1.00 48.49 367 LEU A CA 1
ATOM 1412 C C . LEU A 1 198 ? -38.692 4.495 8.168 1.00 48.78 367 LEU A C 1
ATOM 1413 O O . LEU A 1 198 ? -37.881 5.066 8.889 1.00 50.24 367 LEU A O 1
ATOM 1418 N N . GLN A 1 199 ? -39.957 4.258 8.532 1.00 49.03 368 GLN A N 1
ATOM 1419 C CA . GLN A 1 199 ? -40.465 4.675 9.829 1.00 47.82 368 GLN A CA 1
ATOM 1420 C C . GLN A 1 199 ? -39.774 3.904 10.951 1.00 47.18 368 GLN A C 1
ATOM 1421 O O . GLN A 1 199 ? -39.450 4.475 11.990 1.00 45.30 368 GLN A O 1
ATOM 1427 N N . ASP A 1 200 ? -39.574 2.597 10.736 1.00 48.25 369 ASP A N 1
ATOM 1428 C CA . ASP A 1 200 ? -38.899 1.750 11.707 1.00 48.48 369 ASP A CA 1
ATOM 1429 C C . ASP A 1 200 ? -37.478 2.269 11.925 1.00 48.97 369 ASP A C 1
ATOM 1430 O O . ASP A 1 200 ? -37.053 2.443 13.064 1.00 50.15 369 ASP A O 1
ATOM 1435 N N . ALA A 1 201 ? -36.776 2.559 10.820 1.00 48.92 370 ALA A N 1
ATOM 1436 C CA . ALA A 1 201 ? -35.460 3.177 10.874 1.00 49.14 370 ALA A CA 1
ATOM 1437 C C . ALA A 1 201 ? -35.486 4.465 11.687 1.00 49.70 370 ALA A C 1
ATOM 1438 O O . ALA A 1 201 ? -34.675 4.637 12.595 1.00 50.92 370 ALA A O 1
ATOM 1440 N N . VAL A 1 202 ? -36.427 5.358 11.358 1.00 49.15 371 VAL A N 1
ATOM 1441 C CA . VAL A 1 202 ? -36.538 6.636 12.044 1.00 49.21 371 VAL A CA 1
ATOM 1442 C C . VAL A 1 202 ? -36.647 6.419 13.551 1.00 52.08 371 VAL A C 1
ATOM 1443 O O . VAL A 1 202 ? -35.885 7.002 14.320 1.00 56.49 371 VAL A O 1
ATOM 1447 N N . ASN A 1 203 ? -37.598 5.573 13.960 1.00 52.60 372 ASN A N 1
ATOM 1448 C CA . ASN A 1 203 ? -37.858 5.330 15.371 1.00 52.12 372 ASN A CA 1
ATOM 1449 C C . ASN A 1 203 ? -36.609 4.879 16.135 1.00 53.17 372 ASN A C 1
ATOM 1450 O O . ASN A 1 203 ? -36.358 5.343 17.244 1.00 52.97 372 ASN A O 1
ATOM 1455 N N . HIS A 1 204 ? -35.825 3.976 15.537 1.00 52.79 373 HIS A N 1
ATOM 1456 C CA . HIS A 1 204 ? -34.640 3.447 16.195 1.00 53.76 373 HIS A CA 1
ATOM 1457 C C . HIS A 1 204 ? -33.483 4.446 16.196 1.00 52.65 373 HIS A C 1
ATOM 1458 O O . HIS A 1 204 ? -32.787 4.574 17.198 1.00 50.20 373 HIS A O 1
ATOM 1465 N N . PHE A 1 205 ? -33.298 5.165 15.083 1.00 53.01 374 PHE A N 1
ATOM 1466 C CA . PHE A 1 205 ? -32.251 6.175 14.992 1.00 54.41 374 PHE A CA 1
ATOM 1467 C C . PHE A 1 205 ? -32.528 7.431 15.816 1.00 55.76 374 PHE A C 1
ATOM 1468 O O . PHE A 1 205 ? -31.583 8.077 16.262 1.00 57.07 374 PHE A O 1
ATOM 1476 N N . LYS A 1 206 ? -33.808 7.754 16.054 1.00 58.92 375 LYS A N 1
ATOM 1477 C CA . LYS A 1 206 ? -34.175 8.871 16.917 1.00 60.65 375 LYS A CA 1
ATOM 1478 C C . LYS A 1 206 ? -33.823 8.658 18.392 1.00 59.65 375 LYS A C 1
ATOM 1479 O O . LYS A 1 206 ? -34.167 9.482 19.235 1.00 58.10 375 LYS A O 1
ATOM 1485 N N . ARG A 1 207 ? -33.132 7.549 18.696 1.00 59.34 376 ARG A N 1
ATOM 1486 C CA . ARG A 1 207 ? -32.479 7.348 19.981 1.00 57.77 376 ARG A CA 1
ATOM 1487 C C . ARG A 1 207 ? -31.530 8.492 20.336 1.00 56.92 376 ARG A C 1
ATOM 1488 O O . ARG A 1 207 ? -31.170 8.658 21.499 1.00 56.68 376 ARG A O 1
ATOM 1496 N N . ILE A 1 208 ? -31.092 9.245 19.320 1.00 54.93 377 ILE A N 1
ATOM 1497 C CA . ILE A 1 208 ? -30.402 10.506 19.530 1.00 54.29 377 ILE A CA 1
ATOM 1498 C C . ILE A 1 208 ? -31.161 11.607 18.794 1.00 52.64 377 ILE A C 1
ATOM 1499 O O . ILE A 1 208 ? -31.865 11.329 17.829 1.00 53.00 377 ILE A O 1
ATOM 1504 N N . PRO A 1 209 ? -31.052 12.886 19.216 1.00 52.41 378 PRO A N 1
ATOM 1505 C CA . PRO A 1 209 ? -31.640 13.987 18.453 1.00 52.44 378 PRO A CA 1
ATOM 1506 C C . PRO A 1 209 ? -31.041 14.072 17.052 1.00 52.87 378 PRO A C 1
ATOM 1507 O O . PRO A 1 209 ? -29.828 13.971 16.884 1.00 54.50 378 PRO A O 1
ATOM 1511 N N . LEU A 1 210 ? -31.922 14.230 16.058 1.00 52.38 379 LEU A N 1
ATOM 1512 C CA . LEU A 1 210 ? -31.540 14.360 14.664 1.00 51.28 379 LEU A CA 1
ATOM 1513 C C . LEU A 1 210 ? -31.875 15.779 14.217 1.00 51.43 379 LEU A C 1
ATOM 1514 O O . LEU A 1 210 ? -32.896 16.321 14.619 1.00 53.37 379 LEU A O 1
ATOM 1519 N N . SER A 1 211 ? -31.005 16.371 13.394 1.00 52.15 380 SER A N 1
ATOM 1520 C CA . SER A 1 211 ? -31.173 17.741 12.936 1.00 51.56 380 SER A CA 1
ATOM 1521 C C . SER A 1 211 ? -31.947 17.814 11.621 1.00 50.77 380 SER A C 1
ATOM 1522 O O . SER A 1 211 ? -32.473 18.864 11.252 1.00 50.08 380 SER A O 1
ATOM 1525 N N . GLY A 1 212 ? -32.003 16.687 10.910 1.00 50.48 381 GLY A N 1
ATOM 1526 C CA . GLY A 1 212 ? -32.704 16.619 9.643 1.00 49.86 381 GLY A CA 1
ATOM 1527 C C . GLY A 1 212 ? -32.459 15.279 8.966 1.00 49.12 381 GLY A C 1
ATOM 1528 O O . GLY A 1 212 ? -31.911 14.367 9.584 1.00 49.49 381 GLY A O 1
ATOM 1529 N N . ALA A 1 213 ? -32.867 15.189 7.695 1.00 48.15 382 ALA A N 1
ATOM 1530 C CA . ALA A 1 213 ? -32.736 13.971 6.915 1.00 46.07 382 ALA A CA 1
ATOM 1531 C C . ALA A 1 213 ? -32.099 14.269 5.562 1.00 45.99 382 ALA A C 1
ATOM 1532 O O . ALA A 1 213 ? -32.291 15.346 5.000 1.00 44.52 382 ALA A O 1
ATOM 1534 N N . VAL A 1 214 ? -31.319 13.302 5.070 1.00 47.55 383 VAL A N 1
ATOM 1535 C CA . VAL A 1 214 ? -30.842 13.305 3.700 1.00 48.34 383 VAL A CA 1
ATOM 1536 C C . VAL A 1 214 ? -31.569 12.173 2.984 1.00 50.67 383 VAL A C 1
ATOM 1537 O O . VAL A 1 214 ? -31.564 11.032 3.448 1.00 52.19 383 VAL A O 1
ATOM 1541 N N . LEU A 1 215 ? -32.197 12.508 1.853 1.00 51.50 384 LEU A N 1
ATOM 1542 C CA . LEU A 1 215 ? -32.995 11.549 1.114 1.00 51.23 384 LEU A CA 1
ATOM 1543 C C . LEU A 1 215 ? -32.234 11.161 -0.149 1.00 48.98 384 LEU A C 1
ATOM 1544 O O . LEU A 1 215 ? -32.024 11.992 -1.026 1.00 47.53 384 LEU A O 1
ATOM 1549 N N . THR A 1 216 ? -31.807 9.893 -0.217 1.00 47.62 385 THR A N 1
ATOM 1550 C CA . THR A 1 216 ? -30.984 9.424 -1.316 1.00 47.82 385 THR A CA 1
ATOM 1551 C C . THR A 1 216 ? -31.749 8.596 -2.343 1.00 46.78 385 THR A C 1
ATOM 1552 O O . THR A 1 216 ? -32.840 8.105 -2.072 1.00 46.00 385 THR A O 1
ATOM 1556 N N . LYS A 1 217 ? -31.145 8.475 -3.530 1.00 46.89 386 LYS A N 1
ATOM 1557 C CA . LYS A 1 217 ? -31.567 7.551 -4.569 1.00 46.32 386 LYS A CA 1
ATOM 1558 C C . LYS A 1 217 ? -32.937 7.898 -5.136 1.00 46.25 386 LYS A C 1
ATOM 1559 O O . LYS A 1 217 ? -33.743 7.016 -5.410 1.00 46.61 386 LYS A O 1
ATOM 1565 N N . LEU A 1 218 ? -33.168 9.194 -5.367 1.00 47.26 387 LEU A N 1
ATOM 1566 C CA . LEU A 1 218 ? -34.369 9.640 -6.052 1.00 47.70 387 LEU A CA 1
ATOM 1567 C C . LEU A 1 218 ? -34.393 9.136 -7.495 1.00 46.84 387 LEU A C 1
ATOM 1568 O O . LEU A 1 218 ? -35.460 8.896 -8.054 1.00 46.72 387 LEU A O 1
ATOM 1573 N N . ASP A 1 219 ? -33.206 8.933 -8.077 1.00 46.46 388 ASP A N 1
ATOM 1574 C CA . ASP A 1 219 ? -33.080 8.354 -9.408 1.00 44.44 388 ASP A CA 1
ATOM 1575 C C . ASP A 1 219 ? -33.441 6.869 -9.494 1.00 43.28 388 ASP A C 1
ATOM 1576 O O . ASP A 1 219 ? -33.619 6.352 -10.594 1.00 41.89 388 ASP A O 1
ATOM 1581 N N . GLU A 1 220 ? -33.529 6.185 -8.343 1.00 44.55 389 GLU A N 1
ATOM 1582 C CA . GLU A 1 220 ? -33.999 4.805 -8.270 1.00 47.07 389 GLU A CA 1
ATOM 1583 C C . GLU A 1 220 ? -35.451 4.661 -7.809 1.00 48.71 389 GLU A C 1
ATOM 1584 O O . GLU A 1 220 ? -36.007 3.564 -7.838 1.00 46.99 389 GLU A O 1
ATOM 1590 N N . SER A 1 221 ? -36.050 5.767 -7.354 1.00 51.58 390 SER A N 1
ATOM 1591 C CA . SER A 1 221 ? -37.370 5.739 -6.748 1.00 53.93 390 SER A CA 1
ATOM 1592 C C . SER A 1 221 ? -38.472 5.791 -7.799 1.00 53.67 390 SER A C 1
ATOM 1593 O O . SER A 1 221 ? -38.320 6.441 -8.825 1.00 54.15 390 SER A O 1
ATOM 1596 N N . VAL A 1 222 ? -39.570 5.081 -7.530 1.00 55.67 391 VAL A N 1
ATOM 1597 C CA . VAL A 1 222 ? -40.793 5.222 -8.301 1.00 55.48 391 VAL A CA 1
ATOM 1598 C C . VAL A 1 222 ? -41.587 6.403 -7.753 1.00 55.08 391 VAL A C 1
ATOM 1599 O O . VAL A 1 222 ? -42.024 7.253 -8.516 1.00 57.00 391 VAL A O 1
ATOM 1603 N N . SER A 1 223 ? -41.759 6.444 -6.426 1.00 56.38 392 SER A N 1
ATOM 1604 C CA . SER A 1 223 ? -42.560 7.467 -5.773 1.00 56.32 392 SER A CA 1
ATOM 1605 C C . SER A 1 223 ? -41.939 7.995 -4.482 1.00 53.05 392 SER A C 1
ATOM 1606 O O . SER A 1 223 ? -41.413 7.234 -3.679 1.00 54.27 392 SER A O 1
ATOM 1609 N N . LEU A 1 224 ? -42.061 9.305 -4.264 1.00 52.91 393 LEU A N 1
ATOM 1610 C CA . LEU A 1 224 ? -41.555 9.933 -3.058 1.00 52.76 393 LEU A CA 1
ATOM 1611 C C . LEU A 1 224 ? -42.587 10.056 -1.940 1.00 52.42 393 LEU A C 1
ATOM 1612 O O . LEU A 1 224 ? -42.238 10.517 -0.855 1.00 53.00 393 LEU A O 1
ATOM 1617 N N . ALA A 1 225 ? -43.834 9.620 -2.194 1.00 49.76 394 ALA A N 1
ATOM 1618 C CA . ALA A 1 225 ? -44.954 9.905 -1.307 1.00 48.54 394 ALA A CA 1
ATOM 1619 C C . ALA A 1 225 ? -44.790 9.312 0.090 1.00 46.72 394 ALA A C 1
ATOM 1620 O O . ALA A 1 225 ? -45.045 9.989 1.086 1.00 47.71 394 ALA A O 1
ATOM 1622 N N . GLY A 1 226 ? -44.390 8.039 0.158 1.00 44.17 395 GLY A N 1
ATOM 1623 C CA . GLY A 1 226 ? -44.173 7.382 1.438 1.00 44.34 395 GLY A CA 1
ATOM 1624 C C . GLY A 1 226 ? -42.983 7.963 2.201 1.00 44.28 395 GLY A C 1
ATOM 1625 O O . GLY A 1 226 ? -43.064 8.205 3.406 1.00 43.56 395 GLY A O 1
ATOM 1626 N N . ALA A 1 227 ? -41.882 8.203 1.480 1.00 43.58 396 ALA A N 1
ATOM 1627 C CA . ALA A 1 227 ? -40.675 8.737 2.084 1.00 45.28 396 ALA A CA 1
ATOM 1628 C C . ALA A 1 227 ? -40.929 10.120 2.673 1.00 45.30 396 ALA A C 1
ATOM 1629 O O . ALA A 1 227 ? -40.587 10.385 3.824 1.00 43.81 396 ALA A O 1
ATOM 1631 N N . LEU A 1 228 ? -41.559 10.992 1.879 1.00 46.73 397 LEU A N 1
ATOM 1632 C CA . LEU A 1 228 ? -41.882 12.330 2.344 1.00 46.77 397 LEU A CA 1
ATOM 1633 C C . LEU A 1 228 ? -42.818 12.239 3.545 1.00 46.65 397 LEU A C 1
ATOM 1634 O O . LEU A 1 228 ? -42.631 12.959 4.522 1.00 47.29 397 LEU A O 1
ATOM 1639 N N . SER A 1 229 ? -43.794 11.326 3.481 1.00 46.08 398 SER A N 1
ATOM 1640 C CA . SER A 1 229 ? -44.752 11.166 4.564 1.00 47.38 398 SER A CA 1
ATOM 1641 C C . SER A 1 229 ? -44.096 10.832 5.904 1.00 47.24 398 SER A C 1
ATOM 1642 O O . SER A 1 229 ? -44.455 11.421 6.923 1.00 45.47 398 SER A O 1
ATOM 1645 N N . VAL A 1 230 ? -43.138 9.889 5.889 1.00 47.40 399 VAL A N 1
ATOM 1646 C CA . VAL A 1 230 ? -42.423 9.488 7.092 1.00 46.63 399 VAL A CA 1
ATOM 1647 C C . VAL A 1 230 ? -41.691 10.668 7.737 1.00 46.99 399 VAL A C 1
ATOM 1648 O O . VAL A 1 230 ? -41.710 10.812 8.959 1.00 47.71 399 VAL A O 1
ATOM 1652 N N . LEU A 1 231 ? -41.055 11.516 6.920 1.00 46.86 400 LEU A N 1
ATOM 1653 C CA . LEU A 1 231 ? -40.349 12.681 7.435 1.00 50.10 400 LEU A CA 1
ATOM 1654 C C . LEU A 1 231 ? -41.309 13.665 8.100 1.00 52.43 400 LEU A C 1
ATOM 1655 O O . LEU A 1 231 ? -41.000 14.222 9.156 1.00 52.86 400 LEU A O 1
ATOM 1660 N N . ILE A 1 232 ? -42.466 13.877 7.452 1.00 53.45 401 ILE A N 1
ATOM 1661 C CA . ILE A 1 232 ? -43.508 14.750 7.967 1.00 53.47 401 ILE A CA 1
ATOM 1662 C C . ILE A 1 232 ? -43.915 14.221 9.341 1.00 53.62 401 ILE A C 1
ATOM 1663 O O . ILE A 1 232 ? -43.772 14.923 10.343 1.00 53.99 401 ILE A O 1
ATOM 1668 N N . GLN A 1 233 ? -44.406 12.972 9.360 1.00 53.07 402 GLN A N 1
ATOM 1669 C CA . GLN A 1 233 ? -44.872 12.303 10.568 1.00 54.13 402 GLN A CA 1
ATOM 1670 C C . GLN A 1 233 ? -43.882 12.317 11.728 1.00 53.66 402 GLN A C 1
ATOM 1671 O O . GLN A 1 233 ? -44.287 12.430 12.880 1.00 54.59 402 GLN A O 1
ATOM 1677 N N . SER A 1 234 ? -42.592 12.150 11.416 1.00 53.05 403 SER A N 1
ATOM 1678 C CA . SER A 1 234 ? -41.569 12.050 12.442 1.00 52.64 403 SER A CA 1
ATOM 1679 C C . SER A 1 234 ? -41.030 13.411 12.871 1.00 53.25 403 SER A C 1
ATOM 1680 O O . SER A 1 234 ? -40.179 13.480 13.758 1.00 53.19 403 SER A O 1
ATOM 1683 N N . GLY A 1 235 ? -41.517 14.480 12.223 1.00 51.75 404 GLY A N 1
ATOM 1684 C CA . GLY A 1 235 ? -41.029 15.825 12.471 1.00 51.81 404 GLY A CA 1
ATOM 1685 C C . GLY A 1 235 ? -39.550 16.015 12.140 1.00 53.05 404 GLY A C 1
ATOM 1686 O O . GLY A 1 235 ? -38.870 16.799 12.800 1.00 54.33 404 GLY A O 1
ATOM 1687 N N . LEU A 1 236 ? -39.068 15.286 11.123 1.00 53.07 405 LEU A N 1
ATOM 1688 C CA . LEU A 1 236 ? -37.712 15.426 10.615 1.00 53.08 405 LEU A CA 1
ATOM 1689 C C . LEU A 1 236 ? -37.667 16.365 9.417 1.00 52.51 405 LEU A C 1
ATOM 1690 O O . LEU A 1 236 ? -38.224 16.028 8.378 1.00 54.12 405 LEU A O 1
ATOM 1695 N N . PRO A 1 237 ? -36.985 17.533 9.493 1.00 53.96 406 PRO A N 1
ATOM 1696 C CA . PRO A 1 237 ? -36.765 18.364 8.306 1.00 54.70 406 PRO A CA 1
ATOM 1697 C C . PRO A 1 237 ? -36.062 17.611 7.175 1.00 55.41 406 PRO A C 1
ATOM 1698 O O . PRO A 1 237 ? -35.201 16.767 7.425 1.00 52.81 406 PRO A O 1
ATOM 1702 N N . LEU A 1 238 ? -36.453 17.918 5.932 1.00 55.72 407 LEU A N 1
ATOM 1703 C CA . LEU A 1 238 ? -35.774 17.385 4.763 1.00 56.27 407 LEU A CA 1
ATOM 1704 C C . LEU A 1 238 ? -34.710 18.375 4.297 1.00 57.27 407 LEU A C 1
ATOM 1705 O O . LEU A 1 238 ? -35.037 19.419 3.733 1.00 59.19 407 LEU A O 1
ATOM 1710 N N . SER A 1 239 ? -33.440 18.013 4.510 1.00 55.28 408 SER A N 1
ATOM 1711 C CA . SER A 1 239 ? -32.318 18.911 4.294 1.00 55.11 408 SER A CA 1
ATOM 1712 C C . SER A 1 239 ? -31.761 18.839 2.874 1.00 54.49 408 SER A C 1
ATOM 1713 O O . SER A 1 239 ? -31.725 19.845 2.172 1.00 54.73 408 SER A O 1
ATOM 1716 N N . TYR A 1 240 ? -31.306 17.648 2.465 1.00 53.94 409 TYR A N 1
ATOM 1717 C CA . TYR A 1 240 ? -30.761 17.454 1.133 1.00 52.22 409 TYR A CA 1
ATOM 1718 C C . TYR A 1 240 ? -31.332 16.204 0.479 1.00 50.45 409 TYR A C 1
ATOM 1719 O O . TYR A 1 240 ? -31.778 15.291 1.164 1.00 50.86 409 TYR A O 1
ATOM 1728 N N . VAL A 1 241 ? -31.288 16.195 -0.857 1.00 49.55 410 VAL A N 1
ATOM 1729 C CA . VAL A 1 241 ? -31.625 15.035 -1.660 1.00 48.01 410 VAL A CA 1
ATOM 1730 C C . VAL A 1 241 ? -30.434 14.709 -2.557 1.00 47.77 410 VAL A C 1
ATOM 1731 O O . VAL A 1 241 ? -29.658 15.600 -2.907 1.00 48.98 410 VAL A O 1
ATOM 1735 N N . THR A 1 242 ? -30.297 13.423 -2.904 1.00 45.24 411 THR A N 1
ATOM 1736 C CA . THR A 1 242 ? -29.306 12.971 -3.866 1.00 43.41 411 THR A CA 1
ATOM 1737 C C . THR A 1 242 ? -30.041 12.173 -4.938 1.00 42.85 411 THR A C 1
ATOM 1738 O O . THR A 1 242 ? -31.025 11.495 -4.649 1.00 41.50 411 THR A O 1
ATOM 1742 N N . ASP A 1 243 ? -29.535 12.260 -6.171 1.00 44.36 412 ASP A N 1
ATOM 1743 C CA . ASP A 1 243 ? -30.220 11.725 -7.337 1.00 46.36 412 ASP A CA 1
ATOM 1744 C C . ASP A 1 243 ? -29.253 11.049 -8.308 1.00 46.30 412 ASP A C 1
ATOM 1745 O O . ASP A 1 243 ? -29.515 10.991 -9.508 1.00 47.18 412 ASP A O 1
ATOM 1750 N N . GLY A 1 244 ? -28.142 10.527 -7.778 1.00 44.86 413 GLY A N 1
ATOM 1751 C CA . GLY A 1 244 ? -27.218 9.747 -8.579 1.00 44.23 413 GLY A CA 1
ATOM 1752 C C . GLY A 1 244 ? -25.920 9.446 -7.842 1.00 43.67 413 GLY A C 1
ATOM 1753 O O . GLY A 1 244 ? -25.766 9.789 -6.672 1.00 42.55 413 GLY A O 1
ATOM 1754 N N . GLN A 1 245 ? -24.994 8.807 -8.557 1.00 44.27 414 GLN A N 1
ATOM 1755 C CA . GLN A 1 245 ? -23.761 8.317 -7.966 1.00 45.57 414 GLN A CA 1
ATOM 1756 C C . GLN A 1 245 ? -22.578 9.257 -8.189 1.00 46.04 414 GLN A C 1
ATOM 1757 O O . GLN A 1 245 ? -21.484 8.994 -7.704 1.00 47.16 414 GLN A O 1
ATOM 1763 N N . ARG A 1 246 ? -22.801 10.356 -8.917 1.00 46.05 415 ARG A N 1
ATOM 1764 C CA . ARG A 1 246 ? -21.718 11.258 -9.269 1.00 45.48 415 ARG A CA 1
ATOM 1765 C C . ARG A 1 246 ? -21.357 12.134 -8.078 1.00 45.30 415 ARG A C 1
ATOM 1766 O O . ARG A 1 246 ? -22.200 12.861 -7.556 1.00 44.96 415 ARG A O 1
ATOM 1774 N N . VAL A 1 247 ? -20.098 12.031 -7.648 1.00 45.53 416 VAL A N 1
ATOM 1775 C CA . VAL A 1 247 ? -19.549 12.923 -6.646 1.00 45.35 416 VAL A CA 1
ATOM 1776 C C . VAL A 1 247 ? -18.818 14.042 -7.388 1.00 44.67 416 VAL A C 1
ATOM 1777 O O . VAL A 1 247 ? -18.025 13.762 -8.283 1.00 43.66 416 VAL A O 1
ATOM 1781 N N . PRO A 1 248 ? -19.049 15.336 -7.058 1.00 44.16 417 PRO A N 1
ATOM 1782 C CA . PRO A 1 248 ? -19.969 15.743 -5.994 1.00 43.92 417 PRO A CA 1
ATOM 1783 C C . PRO A 1 248 ? -21.346 16.271 -6.394 1.00 43.35 417 PRO A C 1
ATOM 1784 O O . PRO A 1 248 ? -22.134 16.623 -5.523 1.00 44.42 417 PRO A O 1
ATOM 1788 N N . GLU A 1 249 ? -21.652 16.328 -7.696 1.00 44.41 418 GLU A N 1
ATOM 1789 C CA . GLU A 1 249 ? -22.765 17.156 -8.147 1.00 45.56 418 GLU A CA 1
ATOM 1790 C C . GLU A 1 249 ? -24.153 16.557 -7.922 1.00 45.99 418 GLU A C 1
ATOM 1791 O O . GLU A 1 249 ? -25.127 17.301 -7.886 1.00 46.14 418 GLU A O 1
ATOM 1797 N N . ASP A 1 250 ? -24.257 15.233 -7.755 1.00 46.99 419 ASP A N 1
ATOM 1798 C CA . ASP A 1 250 ? -25.563 14.602 -7.609 1.00 46.22 419 ASP A CA 1
ATOM 1799 C C . ASP A 1 250 ? -26.098 14.740 -6.184 1.00 47.64 419 ASP A C 1
ATOM 1800 O O . ASP A 1 250 ? -26.475 13.763 -5.550 1.00 48.72 419 ASP A O 1
ATOM 1805 N N . MET A 1 251 ? -26.139 15.984 -5.701 1.00 50.36 420 MET A N 1
ATOM 1806 C CA . MET A 1 251 ? -26.786 16.320 -4.446 1.00 52.31 420 MET A CA 1
ATOM 1807 C C . MET A 1 251 ? -27.380 17.716 -4.612 1.00 52.40 420 MET A C 1
ATOM 1808 O O . MET A 1 251 ? -26.757 18.577 -5.218 1.00 51.24 420 MET A O 1
ATOM 1813 N N . LYS A 1 252 ? -28.596 17.916 -4.094 1.00 54.59 421 LYS A N 1
ATOM 1814 C CA . LYS A 1 252 ? -29.218 19.228 -4.066 1.00 54.51 421 LYS A CA 1
ATOM 1815 C C . LYS A 1 252 ? -29.749 19.506 -2.667 1.00 51.92 421 LYS A C 1
ATOM 1816 O O . LYS A 1 252 ? -30.103 18.585 -1.938 1.00 51.56 421 LYS A O 1
ATOM 1822 N N . VAL A 1 253 ? -29.808 20.792 -2.315 1.00 51.97 422 VAL A N 1
ATOM 1823 C CA . VAL A 1 253 ? -30.686 21.251 -1.253 1.00 50.70 422 VAL A CA 1
ATOM 1824 C C . VAL A 1 253 ? -32.101 20.869 -1.671 1.00 49.60 422 VAL A C 1
ATOM 1825 O O . VAL A 1 253 ? -32.472 21.079 -2.821 1.00 49.22 422 VAL A O 1
ATOM 1829 N N . ALA A 1 254 ? -32.866 20.285 -0.743 1.00 48.66 423 ALA A N 1
ATOM 1830 C CA . ALA A 1 254 ? -34.211 19.825 -1.047 1.00 48.46 423 ALA A CA 1
ATOM 1831 C C . ALA A 1 254 ? -35.077 21.023 -1.420 1.00 48.38 423 ALA A C 1
ATOM 1832 O O . ALA A 1 254 ? -35.292 21.900 -0.590 1.00 48.21 423 ALA A O 1
ATOM 1834 N N . ASP A 1 255 ? -35.489 21.076 -2.695 1.00 49.02 424 ASP A N 1
ATOM 1835 C CA . ASP A 1 255 ? -36.535 21.979 -3.147 1.00 48.97 424 ASP A CA 1
ATOM 1836 C C . ASP A 1 255 ? -37.872 21.283 -2.912 1.00 47.85 424 ASP A C 1
ATOM 1837 O O . ASP A 1 255 ? -38.312 20.476 -3.725 1.00 45.99 424 ASP A O 1
ATOM 1842 N N . THR A 1 256 ? -38.505 21.622 -1.788 1.00 48.21 425 THR A N 1
ATOM 1843 C CA . THR A 1 256 ? -39.638 20.875 -1.279 1.00 48.81 425 THR A CA 1
ATOM 1844 C C . THR A 1 256 ? -40.889 21.039 -2.139 1.00 50.92 425 THR A C 1
ATOM 1845 O O . THR A 1 256 ? -41.667 20.099 -2.264 1.00 51.23 425 THR A O 1
ATOM 1849 N N . LEU A 1 257 ? -41.052 22.218 -2.751 1.00 53.00 426 LEU A N 1
ATOM 1850 C CA . LEU A 1 257 ? -42.176 22.476 -3.635 1.00 54.93 426 LEU A CA 1
ATOM 1851 C C . LEU A 1 257 ? -42.115 21.594 -4.879 1.00 56.67 426 LEU A C 1
ATOM 1852 O O . LEU A 1 257 ? -43.122 21.017 -5.288 1.00 58.39 426 LEU A O 1
ATOM 1857 N N . MET A 1 258 ? -40.928 21.518 -5.486 1.00 58.57 427 MET A N 1
ATOM 1858 C CA . MET A 1 258 ? -40.685 20.611 -6.595 1.00 60.93 427 MET A CA 1
ATOM 1859 C C . MET A 1 258 ? -40.978 19.160 -6.213 1.00 57.58 427 MET A C 1
ATOM 1860 O O . MET A 1 258 ? -41.600 18.429 -6.979 1.00 55.25 427 MET A O 1
ATOM 1865 N N . LEU A 1 259 ? -40.494 18.753 -5.032 1.00 55.85 428 LEU A N 1
ATOM 1866 C CA . LEU A 1 259 ? -40.688 17.399 -4.536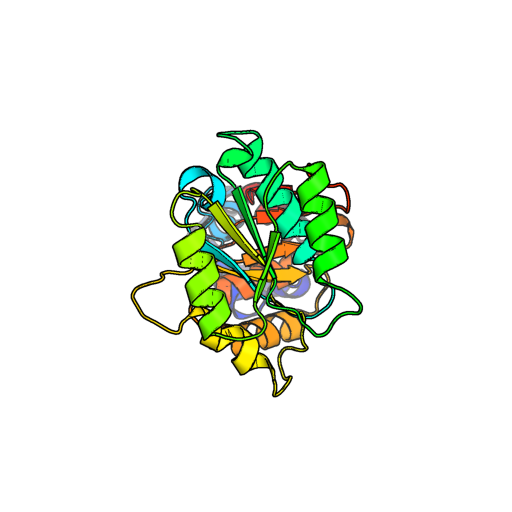 1.00 56.57 428 LEU A CA 1
ATOM 1867 C C . LEU A 1 259 ? -42.165 17.125 -4.278 1.00 55.80 428 LEU A C 1
ATOM 1868 O O . LEU A 1 259 ? -42.677 16.078 -4.663 1.00 54.88 428 LEU A O 1
ATOM 1873 N N . ALA A 1 260 ? -42.824 18.085 -3.620 1.00 54.94 429 ALA A N 1
ATOM 1874 C CA . ALA A 1 260 ? -44.251 18.022 -3.360 1.00 5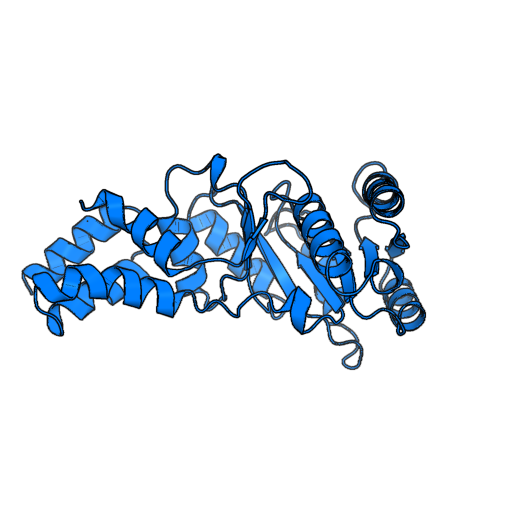5.23 429 ALA A CA 1
ATOM 1875 C C . ALA A 1 260 ? -45.031 17.797 -4.653 1.00 55.84 429 ALA A C 1
ATOM 1876 O O . ALA A 1 260 ? -45.833 16.869 -4.744 1.00 54.43 429 ALA A O 1
ATOM 1878 N N . GLN A 1 261 ? -44.775 18.659 -5.645 1.00 56.13 430 GLN A N 1
ATOM 1879 C CA . GLN A 1 261 ? -45.395 18.555 -6.955 1.00 56.26 430 GLN A CA 1
ATOM 1880 C C . GLN A 1 261 ? -45.201 17.169 -7.563 1.00 57.69 430 GLN A C 1
ATOM 1881 O O . GLN A 1 261 ? -46.166 16.533 -7.978 1.00 59.78 430 GLN A O 1
ATOM 1887 N N . GLN A 1 262 ? -43.947 16.705 -7.598 1.00 58.03 431 GLN A N 1
ATOM 1888 C CA . GLN A 1 262 ? -43.636 15.371 -8.086 1.00 58.78 431 GLN A CA 1
ATOM 1889 C C . GLN A 1 262 ? -44.469 14.289 -7.405 1.00 56.64 431 GLN A C 1
ATOM 1890 O O . GLN A 1 262 ? -45.053 13.446 -8.079 1.00 59.19 431 GLN A O 1
ATOM 1896 N N . ALA A 1 263 ? -44.504 14.321 -6.069 1.00 53.43 432 ALA A N 1
ATOM 1897 C CA . ALA A 1 263 ? -45.211 13.316 -5.294 1.00 52.66 432 ALA A CA 1
ATOM 1898 C C . ALA A 1 263 ? -46.718 13.310 -5.556 1.00 54.22 432 ALA A C 1
ATOM 1899 O O . ALA A 1 263 ? -47.338 12.250 -5.516 1.00 53.53 432 ALA A O 1
ATOM 1901 N N . LEU A 1 264 ? -47.292 14.492 -5.834 1.00 53.91 433 LEU A N 1
ATOM 1902 C CA . LEU A 1 264 ? -48.725 14.641 -6.038 1.00 56.15 433 LEU A CA 1
ATOM 1903 C C . LEU A 1 264 ? -49.186 14.447 -7.482 1.00 58.86 433 LEU A C 1
ATOM 1904 O O . LEU A 1 264 ? -50.386 14.416 -7.745 1.00 58.01 433 LEU A O 1
ATOM 1909 N N . ALA A 1 265 ? -48.233 14.306 -8.410 1.00 62.37 434 ALA A N 1
ATOM 1910 C CA . ALA A 1 265 ? -48.547 14.218 -9.829 1.00 64.26 434 ALA A CA 1
ATOM 1911 C C . ALA A 1 265 ? -49.312 12.949 -10.205 1.00 65.54 434 ALA A C 1
ATOM 1912 O O . ALA A 1 265 ? -49.919 12.899 -11.272 1.00 64.94 434 ALA A O 1
ATOM 1914 N N . THR A 1 266 ? -49.257 11.929 -9.335 1.00 68.74 435 THR A N 1
ATOM 1915 C CA . THR A 1 266 ? -50.038 10.709 -9.485 1.00 70.79 435 THR A CA 1
ATOM 1916 C C . THR A 1 266 ? -51.535 10.984 -9.604 1.00 71.52 435 THR A C 1
ATOM 1917 O O . THR A 1 266 ? -52.209 10.418 -10.464 1.00 71.02 435 THR A O 1
ATOM 1921 N N . LEU A 1 267 ? -52.029 11.861 -8.721 1.00 72.92 436 LEU A N 1
ATOM 1922 C CA . LEU A 1 267 ? -53.434 12.239 -8.674 1.00 74.16 436 LEU A CA 1
ATOM 1923 C C . LEU A 1 267 ? -53.887 12.834 -10.007 1.00 77.07 436 LEU A C 1
ATOM 1924 O O . LEU A 1 267 ? -55.033 12.649 -10.415 1.00 74.94 436 LEU A O 1
ATOM 1929 N N . ASP A 1 268 ? -52.972 13.557 -10.667 1.00 80.91 437 ASP A N 1
ATOM 1930 C CA . ASP A 1 268 ? -53.222 14.131 -11.979 1.00 84.11 437 ASP A CA 1
ATOM 1931 C C . ASP A 1 268 ? -53.026 13.066 -13.054 1.00 84.12 437 ASP A C 1
ATOM 1932 O O . ASP A 1 268 ? -53.089 13.371 -14.243 1.00 85.46 437 ASP A O 1
#

Secondary structure (DSSP, 8-state):
-HHHHHHHHHHHHTT--HHHHHHHHGGGGTS-HHHHHHHHHHHHHHHH---SSHHHHH-EEEEEE-STTSSHHHHHHHHHHHHHHSS-GGGEEEEE---SSTTHHHHHHHHHHHHT--EEE-SSHHHHHHHHHHTTT-SEEEEEPPP--TT-TTHHHHHHGGGSSTTS--EEEEEEETTS-HHHHHHHHHHHTTS---EEEEE-GGG-S-SHHHHHHHHHTT--EEEEE-SS-TTTSEEE--HHHHHHHHHTTT-

Solvent-accessible surface area: 12141 Å² total; per-residue (Å²): 108,120,69,5,63,120,17,54,50,105,0,78,124,4,98,2,0,80,39,3,0,33,130,2,6,39,20,16,114,152,98,71,112,71,100,25,111,200,11,17,15,87,26,0,6,97,61,0,69,43,82,32,39,9,0,8,158,114,3,39,30,0,0,0,0,1,19,83,61,11,18,12,48,44,1,0,0,3,0,2,14,65,4,19,91,96,103,4,55,106,32,0,0,0,0,2,8,12,82,78,92,157,36,14,93,102,85,1,18,67,48,4,172,121,27,45,10,46,16,84,38,3,106,76,52,100,54,1,38,124,10,11,104,105,15,173,110,65,104,0,5,0,0,8,4,5,5,6,35,25,174,42,173,101,10,101,72,8,1,47,39,4,77,30,54,117,170,15,111,29,44,2,1,0,0,1,12,6,70,29,136,82,194,68,8,41,34,0,0,92,66,4,98,139,4,112,24,41,0,0,0,0,3,61,31,90,114,23,153,30,14,0,11,5,0,0,0,2,29,77,20,60,5,22,0,0,0,11,6,53,16,167,168,46,62,105,22,5,91,39,4,76,19,69,100,5,0,86,89,4,12,57,96,60,158

Nearest PDB structures (foldseek):
  8r9r-assembly1_A-2  TM=1.004E+00  e=6.211E-51  Shewanella putrefaciens CN-32
  2px3-assembly1_A-2  TM=8.668E-01  e=2.145E-16  Bacillus subtilis
  2px0-assembly3_C  TM=8.222E-01  e=1.580E-17  Bacillus subtilis
  7o9f-assembly3_C  TM=8.480E-01  e=2.347E-14  Bacillus subtilis subsp. subtilis str. 168
  3dm5-assembly1_B  TM=8.117E-01  e=5.283E-14  Pyrococcus furiosus

Sequence (255 aa):
DPVGAMLESKLLEAEFSPAVAAKLAALSQHYTPAELVRALPQSLANMLDNQGDDIVRQGGVVALVGPTGVGKTTSLAKLAARFAAHHGPEQVALITTDHYRIGAYEQLATYGKIMGCPVKQAHDLNELEQILYQFRNRKLVLIDTAGMGQRDMRLYQQLDNLTANSRIPIRSYLVLSATGQRRVLQDAVNHFKRIPLSGAVLTKLDESVSLAGALSVLIQSGLPLSYVTDGQRVPEDMKVADTLMLAQQALATLD

Foldseek 3Di:
DVQLVVQLVVLVVLVADNVVSNVLSVCVVVDDPVVNVQVSLVVLLVLLPEDEQCCQVQAAEEEEAEAPPLQLLLQLLQSQLVNCVPPHQAQEAEEEQDPDPPPPQVVSVVSCVVRVHYYYYDPALVSVVVVCVVSVSRRHYYYYYDHHQLPDPCRCRRQVSQVPDPPRHYAYEYRHELADDLVSLLSSLVSNVVDDHAAYEYEAPLVHPANNSVSNSCSVSVHRHAKYAHDNDPHPRIDGDPSSVNSCRSCVSSD

B-factor: mean 55.74, std 9.39, range [40.41, 96.08]

Organism: Shewanella putrefaciens (strain CN-32 / ATCC BAA-453) (NCBI:txid319224)

InterPro domains:
  IPR000897 Signal recognition particle, SRP54 subunit, GTPase domain [PF00448] (245-434)
  IPR000897 Signal recognition particle, SRP54 subunit, GTPase domain [SM00962] (243-436)
  IPR003593 AAA+ ATPase domain [SM00382] (242-380)
  IPR020006 Flagellar biosynthesis protein FlhF [TIGR03499] (1-331)
  IPR027417 P-loop containing nucleoside triphosphate hydrolase [G3DSA:3.40.50.300] (238-424)
  IPR027417 P-loop containing nucleoside triphosphate hydrolase [SSF52540] (239-426)
  IPR047040 Flagellar biosynthesis protein FlhF, GTPase domain [cd17873] (244-434)

Radius of gyration: 19.27 Å; Cα contacts (8 Å, |Δi|>4): 465; chains: 1; bounding box: 61×33×38 Å